Protein AF-A0A935K170-F1 (afdb_monomer)

Structure (mmCIF, N/CA/C/O backbone):
data_AF-A0A935K170-F1
#
_entry.id   AF-A0A935K170-F1
#
loop_
_atom_site.group_PDB
_atom_site.id
_atom_site.type_symbol
_atom_site.label_atom_id
_atom_site.label_alt_id
_atom_site.label_comp_id
_atom_site.label_asym_id
_atom_site.label_entity_id
_atom_site.label_seq_id
_atom_site.pdbx_PDB_ins_code
_atom_site.Cartn_x
_atom_site.Cartn_y
_atom_site.Cartn_z
_atom_site.occupancy
_atom_site.B_iso_or_equiv
_atom_site.auth_seq_id
_atom_site.auth_comp_id
_atom_site.auth_asym_id
_atom_site.auth_atom_id
_atom_site.pdbx_PDB_model_num
ATOM 1 N N . MET A 1 1 ? -4.356 1.872 32.328 1.00 52.09 1 MET A N 1
ATOM 2 C CA . MET A 1 1 ? -5.637 1.768 31.592 1.00 52.09 1 MET A CA 1
ATOM 3 C C . MET A 1 1 ? -6.243 3.161 31.635 1.00 52.09 1 MET A C 1
ATOM 5 O O . MET A 1 1 ? -5.922 3.884 32.562 1.00 52.09 1 MET A O 1
ATOM 9 N N . VAL A 1 2 ? -6.966 3.598 30.609 1.00 55.22 2 VAL A N 1
ATOM 10 C CA . VAL A 1 2 ? -7.476 4.978 30.552 1.00 55.22 2 VAL A CA 1
ATOM 11 C C . VAL A 1 2 ? -8.574 5.132 31.606 1.00 55.22 2 VAL A C 1
ATOM 13 O O . VAL A 1 2 ? -9.707 4.707 31.378 1.00 55.22 2 VAL A O 1
ATOM 16 N N . ASP A 1 3 ? -8.219 5.649 32.781 1.00 63.38 3 ASP A N 1
ATOM 17 C CA . ASP A 1 3 ? -9.093 5.617 33.959 1.00 63.38 3 ASP A CA 1
ATOM 18 C C . ASP A 1 3 ? -10.101 6.777 33.969 1.00 63.38 3 ASP A C 1
ATOM 20 O O . ASP A 1 3 ? -11.156 6.675 34.596 1.00 63.38 3 ASP A O 1
ATOM 24 N N . THR A 1 4 ? -9.860 7.850 33.205 1.00 76.12 4 THR A N 1
ATOM 25 C CA . THR A 1 4 ? -10.767 9.008 33.150 1.00 76.12 4 THR A CA 1
ATOM 26 C C . THR A 1 4 ? -11.682 8.987 31.919 1.00 76.12 4 THR A C 1
ATOM 28 O O . THR A 1 4 ? -11.292 8.595 30.818 1.00 76.12 4 THR A O 1
ATOM 31 N N . ALA A 1 5 ? -12.939 9.411 32.092 1.00 79.50 5 ALA A N 1
ATOM 32 C CA . ALA A 1 5 ? -13.920 9.466 31.001 1.00 79.50 5 ALA A CA 1
ATOM 33 C C . ALA A 1 5 ? -13.511 10.441 29.880 1.00 79.50 5 ALA A C 1
ATOM 35 O O . ALA A 1 5 ? -13.739 10.161 28.701 1.00 79.50 5 ALA A O 1
ATOM 36 N N . GLU A 1 6 ? -12.848 11.543 30.238 1.00 82.75 6 GLU A N 1
ATOM 37 C CA . GLU A 1 6 ? -12.360 12.545 29.285 1.00 82.75 6 GLU A CA 1
ATOM 38 C C . GLU A 1 6 ? -11.271 11.992 28.359 1.00 82.75 6 GLU A C 1
ATOM 40 O O . GLU A 1 6 ? -11.327 12.190 27.144 1.00 82.75 6 GLU A O 1
ATOM 45 N N . GLU A 1 7 ? -10.318 11.222 28.888 1.00 81.94 7 GLU A N 1
ATOM 46 C CA . GLU A 1 7 ? -9.294 10.582 28.058 1.00 81.94 7 GLU A CA 1
ATOM 47 C C . GLU A 1 7 ? -9.901 9.544 27.100 1.00 81.94 7 GLU A C 1
ATOM 49 O O . GLU A 1 7 ? -9.496 9.478 25.937 1.00 81.94 7 GLU A O 1
ATOM 54 N N . ARG A 1 8 ? -10.917 8.775 27.528 1.00 80.06 8 ARG A N 1
ATOM 55 C CA . ARG A 1 8 ? -11.622 7.830 26.635 1.00 80.06 8 ARG A CA 1
ATOM 56 C C . ARG A 1 8 ? -12.309 8.553 25.481 1.00 80.06 8 ARG A C 1
ATOM 58 O O . ARG A 1 8 ? -12.214 8.113 24.335 1.00 80.06 8 ARG A O 1
ATOM 65 N N . LYS A 1 9 ? -12.961 9.683 25.766 1.00 85.94 9 LYS A N 1
ATOM 66 C CA . LYS A 1 9 ? -13.608 10.526 24.753 1.00 85.94 9 LYS A CA 1
ATOM 67 C C . LYS A 1 9 ? -12.592 11.116 23.774 1.00 85.94 9 LYS A C 1
ATOM 69 O O . LYS A 1 9 ? -12.833 11.102 22.566 1.00 85.94 9 LYS A O 1
ATOM 74 N N . LYS A 1 10 ? -11.440 11.576 24.273 1.00 87.00 10 LYS A N 1
ATOM 75 C CA . LYS A 1 10 ? -10.334 12.064 23.438 1.00 87.00 10 LYS A CA 1
ATOM 76 C C . LYS A 1 10 ? -9.822 10.972 22.496 1.00 87.00 10 LYS A C 1
ATOM 78 O O . LYS A 1 10 ? -9.761 11.196 21.291 1.00 87.00 10 LYS A O 1
ATOM 83 N N . ILE A 1 11 ? -9.543 9.778 23.019 1.00 85.25 11 ILE A N 1
ATOM 84 C CA . ILE A 1 11 ? -9.064 8.640 22.219 1.00 85.25 11 ILE A CA 1
ATOM 85 C C . ILE A 1 11 ? -10.095 8.236 21.164 1.00 85.25 11 ILE A C 1
ATOM 87 O O . ILE A 1 11 ? -9.732 8.002 20.014 1.00 85.25 11 ILE A O 1
ATOM 91 N N . LYS A 1 12 ? -11.385 8.191 21.516 1.00 86.25 12 LYS A N 1
ATOM 92 C CA . LYS A 1 12 ? -12.466 7.901 20.562 1.00 86.25 12 LYS A CA 1
ATOM 93 C C . LYS A 1 12 ? -12.453 8.888 19.389 1.00 86.25 12 LYS A C 1
ATOM 95 O O . LYS A 1 12 ? -12.481 8.458 18.238 1.00 86.25 12 LYS A O 1
ATOM 100 N N . SER A 1 13 ? -12.320 10.184 19.677 1.00 88.12 13 SER A N 1
ATOM 101 C CA . SER A 1 13 ? -12.213 11.239 18.660 1.00 88.12 13 SER A CA 1
ATOM 102 C C . SER A 1 13 ? -10.966 11.089 17.774 1.00 88.12 13 SER A C 1
ATOM 104 O O . SER A 1 13 ? -11.061 11.148 16.548 1.00 88.12 13 SER A O 1
ATOM 106 N N . GLU A 1 14 ? -9.796 10.821 18.364 1.00 83.19 14 GLU A N 1
ATOM 107 C CA . GLU A 1 14 ? -8.555 10.586 17.608 1.00 83.19 14 GLU A CA 1
ATOM 108 C C . GLU A 1 14 ? -8.683 9.369 16.677 1.00 83.19 14 GLU A C 1
ATOM 110 O O . GLU A 1 14 ? -8.345 9.436 15.493 1.00 83.19 14 GLU A O 1
ATOM 115 N N . VAL A 1 15 ? -9.250 8.272 17.184 1.00 84.50 15 VAL A N 1
ATOM 116 C CA . VAL A 1 15 ? -9.518 7.052 16.413 1.00 84.50 15 VAL A CA 1
ATOM 117 C C . VAL A 1 15 ? -10.476 7.322 15.253 1.00 84.50 15 VAL A C 1
ATOM 119 O O . VAL A 1 15 ? -10.257 6.830 14.146 1.00 84.50 15 VAL A O 1
ATOM 122 N N . GLU A 1 16 ? -11.527 8.114 15.462 1.00 86.56 16 GLU A N 1
ATOM 123 C CA . GLU A 1 16 ? -12.423 8.544 14.385 1.00 86.56 16 GLU A CA 1
ATOM 124 C C . GLU A 1 16 ? -11.694 9.378 13.324 1.00 86.56 16 GLU A C 1
ATOM 126 O O . GLU A 1 16 ? -11.917 9.170 12.127 1.00 86.56 16 GLU A O 1
ATOM 131 N N . GLY A 1 17 ? -10.782 10.261 13.738 1.00 81.38 17 GLY A N 1
ATOM 132 C CA . GLY A 1 17 ? -9.913 11.022 12.840 1.00 81.38 17 GLY A CA 1
ATOM 133 C C . GLY A 1 17 ? -9.056 10.119 11.950 1.00 81.38 17 GLY A C 1
ATOM 134 O O . GLY A 1 17 ? -9.097 10.235 10.721 1.00 81.38 17 GLY A O 1
ATOM 135 N N . TYR A 1 18 ? -8.352 9.149 12.540 1.00 80.75 18 TYR A N 1
ATOM 136 C CA . TYR A 1 18 ? -7.556 8.178 11.778 1.00 80.75 18 TYR A CA 1
ATOM 137 C C . TYR A 1 18 ? -8.409 7.345 10.824 1.00 80.75 18 TYR A C 1
ATOM 139 O O . TYR A 1 18 ? -8.017 7.085 9.685 1.00 80.75 18 TYR A O 1
ATOM 147 N N . ARG A 1 19 ? -9.614 6.953 11.250 1.00 82.88 19 ARG A N 1
ATOM 148 C CA . ARG A 1 19 ? -10.543 6.204 10.399 1.00 82.88 19 ARG A CA 1
ATOM 149 C C . ARG A 1 19 ? -10.981 7.015 9.184 1.00 82.88 19 ARG A C 1
ATOM 151 O O . ARG A 1 19 ? -11.052 6.439 8.103 1.00 82.88 19 ARG A O 1
ATOM 158 N N . LYS A 1 20 ? -11.240 8.317 9.327 1.00 85.06 20 LYS A N 1
ATOM 159 C CA . LYS A 1 20 ? -11.565 9.192 8.188 1.00 85.06 20 LYS A CA 1
ATOM 160 C C . LYS A 1 20 ? -10.393 9.292 7.212 1.00 85.06 20 LYS A C 1
ATOM 162 O O . LYS A 1 20 ? -10.575 8.981 6.039 1.00 85.06 20 LYS A O 1
ATOM 167 N N . SER A 1 21 ? -9.191 9.578 7.716 1.00 78.88 21 SER A N 1
ATOM 168 C CA . SER A 1 21 ? -7.968 9.650 6.899 1.00 78.88 21 SER A CA 1
ATOM 169 C C . SER A 1 21 ? -7.714 8.354 6.115 1.00 78.88 21 SER A C 1
ATOM 171 O O . SER A 1 21 ? -7.516 8.376 4.901 1.00 78.88 21 SER A O 1
ATOM 173 N N . ASN A 1 22 ? -7.854 7.196 6.766 1.00 78.50 22 ASN A N 1
ATOM 174 C CA . ASN A 1 22 ? -7.727 5.899 6.098 1.00 78.50 22 ASN A CA 1
ATOM 175 C C . ASN A 1 22 ? -8.756 5.700 4.971 1.00 78.50 22 ASN A C 1
ATOM 177 O O . ASN A 1 22 ? -8.467 5.003 4.002 1.00 78.50 22 ASN A O 1
ATOM 181 N N . THR A 1 23 ? -9.958 6.277 5.081 1.00 84.25 23 THR A N 1
ATOM 182 C CA . THR A 1 23 ? -10.953 6.212 3.998 1.00 84.25 23 THR A CA 1
ATOM 183 C C . THR A 1 23 ? -10.493 7.031 2.814 1.00 84.25 23 THR A C 1
ATOM 185 O O . THR A 1 23 ? -10.491 6.522 1.701 1.00 84.25 23 THR A O 1
ATOM 188 N N . GLU A 1 24 ? -10.052 8.260 3.057 1.00 83.25 24 GLU A N 1
ATOM 189 C CA . GLU A 1 24 ? -9.573 9.149 2.001 1.00 83.25 24 GLU A CA 1
ATOM 190 C C . GLU A 1 24 ? -8.384 8.545 1.247 1.00 83.25 24 GLU A C 1
ATOM 192 O O . GLU A 1 24 ? -8.347 8.593 0.017 1.00 83.25 24 GLU A O 1
ATOM 197 N N . VAL A 1 25 ? -7.434 7.932 1.963 1.00 79.19 25 VAL A N 1
ATOM 198 C CA . VAL A 1 25 ? -6.282 7.257 1.347 1.00 79.19 25 VAL A CA 1
ATOM 199 C C . VAL A 1 25 ? -6.728 6.081 0.479 1.00 79.19 25 VAL A C 1
ATOM 201 O O . VAL A 1 25 ? -6.274 5.964 -0.656 1.00 79.19 25 VAL A O 1
ATOM 204 N N . LEU A 1 26 ? -7.645 5.239 0.962 1.00 79.56 26 LEU A N 1
ATOM 205 C CA . LEU A 1 26 ? -8.125 4.096 0.181 1.00 79.56 26 LEU A CA 1
ATOM 206 C C . LEU A 1 26 ? -8.921 4.520 -1.056 1.00 79.56 26 LEU A C 1
ATOM 208 O O . LEU A 1 26 ? -8.744 3.923 -2.113 1.00 79.56 26 LEU A O 1
ATOM 212 N N . THR A 1 27 ? -9.727 5.580 -0.964 1.00 84.50 27 THR A N 1
ATOM 213 C CA . THR A 1 27 ? -10.425 6.149 -2.126 1.00 84.50 27 THR A CA 1
ATOM 214 C C . THR A 1 27 ? -9.443 6.697 -3.162 1.00 84.50 27 THR A C 1
ATOM 216 O O . THR A 1 27 ? -9.637 6.501 -4.358 1.00 84.50 27 THR A O 1
ATOM 219 N N . LYS A 1 28 ? -8.352 7.344 -2.731 1.00 79.62 28 LYS A N 1
ATOM 220 C CA . LYS A 1 28 ? -7.286 7.775 -3.651 1.00 79.62 28 LYS A CA 1
ATOM 221 C C . LYS A 1 28 ? -6.596 6.582 -4.313 1.00 79.62 28 LYS A C 1
ATOM 223 O O . LYS A 1 28 ? -6.391 6.604 -5.522 1.00 79.62 28 LYS A O 1
ATOM 228 N N . MET A 1 29 ? -6.294 5.525 -3.555 1.00 74.75 29 MET A N 1
ATOM 229 C CA . MET A 1 29 ? -5.715 4.297 -4.115 1.00 74.75 29 MET A CA 1
ATOM 230 C C . MET A 1 29 ? -6.640 3.653 -5.155 1.00 74.75 29 MET A C 1
ATOM 232 O O . MET A 1 29 ? -6.162 3.208 -6.194 1.00 74.75 29 MET A O 1
ATOM 236 N N . GLU A 1 30 ? -7.954 3.649 -4.928 1.00 82.19 30 GLU A N 1
ATOM 237 C CA . GLU A 1 30 ? -8.942 3.136 -5.888 1.00 82.19 30 GLU A CA 1
ATOM 238 C C . GLU A 1 30 ? -8.875 3.848 -7.245 1.00 82.19 30 GLU A C 1
ATOM 240 O O . GLU A 1 30 ? -8.964 3.204 -8.287 1.00 82.19 30 GLU A O 1
ATOM 245 N N . GLN A 1 31 ? -8.634 5.162 -7.246 1.00 83.81 31 GLN A N 1
ATOM 246 C CA . GLN A 1 31 ? -8.506 5.961 -8.470 1.00 83.81 31 GLN A CA 1
ATOM 247 C C . GLN A 1 31 ? -7.209 5.682 -9.247 1.00 83.81 31 GLN A C 1
ATOM 249 O O . GLN A 1 31 ? -7.149 5.938 -10.449 1.00 83.81 31 GLN A O 1
ATOM 254 N N . GLN A 1 32 ? -6.172 5.180 -8.572 1.00 79.62 32 GLN A N 1
ATOM 255 C CA . GLN A 1 32 ? -4.833 4.970 -9.136 1.00 79.62 32 GLN A CA 1
ATOM 256 C C . GLN A 1 32 ? -4.570 3.514 -9.550 1.00 79.62 32 GLN A C 1
ATOM 258 O O . GLN A 1 32 ? -3.610 3.228 -10.266 1.00 79.62 32 GLN A O 1
ATOM 263 N N . ILE A 1 33 ? -5.396 2.572 -9.090 1.00 83.81 33 ILE A N 1
ATOM 264 C CA . ILE A 1 33 ? -5.220 1.148 -9.368 1.00 83.81 33 ILE A CA 1
ATOM 265 C C . ILE A 1 33 ? -5.934 0.777 -10.670 1.00 83.81 33 ILE A C 1
ATOM 267 O O . ILE A 1 33 ? -7.159 0.754 -10.763 1.00 83.81 33 ILE A O 1
ATOM 271 N N . HIS A 1 34 ? -5.144 0.409 -11.676 1.00 84.94 34 HIS A N 1
ATOM 272 C CA . HIS A 1 34 ? -5.659 0.012 -12.990 1.00 84.94 34 HIS A CA 1
ATOM 273 C C . HIS A 1 34 ? -5.555 -1.494 -13.265 1.00 84.94 34 HIS A C 1
ATOM 275 O O . HIS A 1 34 ? -6.279 -2.005 -14.116 1.00 84.94 34 HIS A O 1
ATOM 281 N N . SER A 1 35 ? -4.695 -2.222 -12.544 1.00 88.56 35 SER A N 1
ATOM 282 C CA . SER A 1 35 ? -4.512 -3.664 -12.736 1.00 88.56 35 SER A CA 1
ATOM 283 C C . SER A 1 35 ? -5.636 -4.478 -12.089 1.00 88.56 35 SER A C 1
ATOM 285 O O . SER A 1 35 ? -6.088 -4.168 -10.988 1.00 88.56 35 SER A O 1
ATOM 287 N N . GLU A 1 36 ? -6.054 -5.566 -12.742 1.00 90.38 36 GLU A N 1
ATOM 288 C CA . GLU A 1 36 ? -7.089 -6.466 -12.208 1.00 90.38 36 GLU A CA 1
ATOM 289 C C . GLU A 1 36 ? -6.679 -7.096 -10.869 1.00 90.38 36 GLU A C 1
A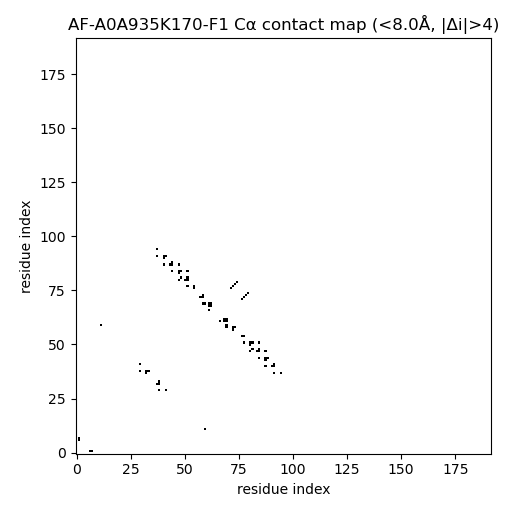TOM 291 O O . GLU A 1 36 ? -7.475 -7.171 -9.932 1.00 90.38 36 GLU A O 1
ATOM 296 N N . GLU A 1 37 ? -5.407 -7.476 -10.729 1.00 87.19 37 GLU A N 1
ATOM 297 C CA . GLU A 1 37 ? -4.890 -7.997 -9.463 1.00 87.19 37 GLU A CA 1
ATOM 298 C C . GLU A 1 37 ? -4.869 -6.933 -8.357 1.00 87.19 37 GLU A C 1
ATOM 300 O O . GLU A 1 37 ? -5.283 -7.216 -7.231 1.00 87.19 37 GLU A O 1
ATOM 305 N N . GLY A 1 38 ? -4.484 -5.694 -8.681 1.00 85.88 38 GLY A N 1
ATOM 306 C CA . GLY A 1 38 ? -4.550 -4.578 -7.742 1.00 85.88 38 GLY A CA 1
ATOM 307 C C . GLY A 1 38 ? -5.984 -4.311 -7.280 1.00 85.88 38 GLY A C 1
ATOM 308 O O . GLY A 1 38 ? -6.222 -4.158 -6.083 1.00 85.88 38 GLY A O 1
ATOM 309 N N . LYS A 1 39 ? -6.968 -4.332 -8.190 1.00 92.75 39 LYS A N 1
ATOM 310 C CA . LYS A 1 39 ? -8.391 -4.176 -7.836 1.00 92.75 39 LYS A CA 1
ATOM 311 C C . LYS A 1 39 ? -8.864 -5.290 -6.902 1.00 92.75 39 LYS A C 1
ATOM 313 O O . LYS A 1 39 ? -9.540 -5.015 -5.913 1.00 92.75 39 LYS A O 1
ATOM 318 N N . ARG A 1 40 ? -8.471 -6.542 -7.165 1.00 94.50 40 ARG A N 1
ATOM 319 C CA . ARG A 1 40 ? -8.798 -7.693 -6.303 1.00 94.50 40 ARG A CA 1
ATOM 320 C C . ARG A 1 40 ? -8.218 -7.540 -4.893 1.00 94.50 40 ARG A C 1
ATOM 322 O O . ARG A 1 40 ? -8.907 -7.800 -3.903 1.00 94.50 40 ARG A O 1
ATOM 329 N N . LEU A 1 41 ? -6.958 -7.116 -4.791 1.00 89.94 41 LEU A N 1
ATOM 330 C CA . LEU A 1 41 ? -6.299 -6.868 -3.506 1.00 89.94 41 LEU A CA 1
ATOM 331 C C . LEU A 1 41 ? -6.966 -5.707 -2.758 1.00 89.94 41 LEU A C 1
ATOM 333 O O . LEU A 1 41 ? -7.258 -5.837 -1.570 1.00 89.94 41 LEU A O 1
ATOM 337 N N . LEU A 1 42 ? -7.299 -4.617 -3.455 1.00 90.44 42 LEU A N 1
ATOM 338 C CA . LEU A 1 42 ? -8.015 -3.483 -2.870 1.00 90.44 42 LEU A CA 1
ATOM 339 C C . LEU A 1 42 ? -9.410 -3.881 -2.366 1.00 90.44 42 LEU A C 1
ATOM 341 O O . LEU A 1 42 ? -9.781 -3.509 -1.257 1.00 90.44 42 LEU A O 1
ATOM 345 N N . ALA A 1 43 ? -10.160 -4.688 -3.119 1.00 93.88 43 ALA A N 1
ATOM 346 C CA . ALA A 1 43 ? -11.458 -5.199 -2.678 1.00 93.88 43 ALA A CA 1
ATOM 347 C C . ALA A 1 43 ? -11.337 -6.015 -1.379 1.00 93.88 43 ALA A C 1
ATOM 349 O O . ALA A 1 43 ? -12.143 -5.856 -0.459 1.00 93.88 43 ALA A O 1
ATOM 350 N N . THR A 1 44 ? -10.282 -6.829 -1.267 1.00 92.56 44 THR A N 1
ATOM 351 C CA . THR A 1 44 ? -9.977 -7.586 -0.044 1.00 92.56 44 THR A CA 1
ATOM 352 C C . THR A 1 44 ? -9.676 -6.647 1.126 1.00 92.56 44 THR A C 1
ATOM 354 O O . THR A 1 44 ? -10.236 -6.822 2.209 1.00 92.56 44 THR A O 1
ATOM 357 N N . ILE A 1 45 ? -8.848 -5.619 0.914 1.00 90.31 45 ILE A N 1
ATOM 358 C CA . ILE A 1 45 ? -8.538 -4.589 1.920 1.00 90.31 45 ILE A CA 1
ATOM 359 C C . ILE A 1 45 ? -9.822 -3.904 2.400 1.00 90.31 45 ILE A C 1
ATOM 361 O O . ILE A 1 45 ? -10.059 -3.808 3.605 1.00 90.31 45 ILE A O 1
ATOM 365 N N . THR A 1 46 ? -10.684 -3.479 1.475 1.00 91.00 46 THR A N 1
ATOM 366 C CA . THR A 1 46 ? -11.959 -2.821 1.785 1.00 91.00 46 THR A CA 1
ATOM 367 C C . THR A 1 46 ? -12.891 -3.735 2.577 1.00 91.00 46 THR A C 1
ATOM 369 O O . THR A 1 46 ? -13.473 -3.297 3.571 1.00 91.00 46 THR A O 1
ATOM 372 N N . GLN A 1 47 ? -12.985 -5.017 2.217 1.00 94.56 47 GLN A N 1
ATOM 373 C CA . GLN A 1 47 ? -13.782 -5.998 2.955 1.00 94.56 47 GLN A CA 1
ATOM 374 C C . GLN A 1 47 ? -13.275 -6.181 4.394 1.00 94.56 47 GLN A C 1
ATOM 376 O O . GLN A 1 47 ? -14.061 -6.127 5.343 1.00 94.56 47 GLN A O 1
ATOM 381 N N . ARG A 1 48 ? -11.961 -6.374 4.581 1.00 92.75 48 ARG A N 1
ATOM 382 C CA . ARG A 1 48 ? -11.356 -6.542 5.916 1.00 92.75 48 ARG A CA 1
ATOM 383 C C . ARG A 1 48 ? -11.510 -5.285 6.762 1.00 92.75 48 ARG A C 1
ATOM 385 O O . ARG A 1 48 ? -11.831 -5.371 7.946 1.00 92.75 48 ARG A O 1
ATOM 392 N N . ARG A 1 49 ? -11.375 -4.117 6.137 1.00 88.81 49 ARG A N 1
ATOM 393 C CA . ARG A 1 49 ? -11.615 -2.832 6.784 1.00 88.81 49 ARG A CA 1
ATOM 394 C C . ARG A 1 49 ? -13.062 -2.672 7.228 1.00 88.81 49 ARG A C 1
ATOM 396 O O . ARG A 1 49 ? -13.286 -2.226 8.344 1.00 88.81 49 ARG A O 1
ATOM 403 N N . ALA A 1 50 ? -14.035 -3.031 6.393 1.00 91.50 50 ALA A N 1
ATOM 404 C CA . ALA A 1 50 ? -15.450 -2.962 6.750 1.00 91.50 50 ALA A CA 1
ATOM 405 C C . ALA A 1 50 ? -15.774 -3.860 7.955 1.00 91.50 50 ALA A C 1
ATOM 407 O O . ALA A 1 50 ? -16.457 -3.419 8.879 1.00 91.50 50 ALA A O 1
ATOM 408 N N . ALA A 1 51 ? -15.211 -5.074 7.990 1.00 91.75 51 ALA A N 1
ATOM 409 C CA . ALA A 1 51 ? -15.339 -5.973 9.135 1.00 91.75 51 ALA A CA 1
ATOM 410 C C . ALA A 1 51 ? -14.773 -5.346 10.423 1.00 91.75 51 ALA A C 1
ATOM 412 O O . ALA A 1 51 ? -15.459 -5.321 11.441 1.00 91.75 51 ALA A O 1
ATOM 413 N N . LEU A 1 52 ? -13.570 -4.760 10.364 1.00 91.25 52 LEU A N 1
ATOM 414 C CA . LEU A 1 52 ? -12.972 -4.053 11.501 1.00 91.25 52 LEU A CA 1
ATOM 415 C C . LEU A 1 52 ? -13.789 -2.815 11.916 1.00 91.25 52 LEU A C 1
ATOM 417 O O . LEU A 1 52 ? -14.002 -2.575 13.103 1.00 91.25 52 LEU A O 1
ATOM 421 N N . LEU A 1 53 ? -14.295 -2.039 10.949 1.00 90.69 53 LEU A N 1
ATOM 422 C CA . LEU A 1 53 ? -15.130 -0.858 11.198 1.00 90.69 53 LEU A CA 1
ATOM 423 C C . LEU A 1 53 ? -16.409 -1.205 11.968 1.00 90.69 53 LEU A C 1
ATOM 425 O O . LEU A 1 53 ? -16.829 -0.412 12.811 1.00 90.69 53 LEU A O 1
ATOM 429 N N . GLY A 1 54 ? -16.983 -2.383 11.713 1.00 90.88 54 GLY A N 1
ATOM 430 C CA . GLY A 1 54 ? -18.157 -2.893 12.419 1.00 90.88 54 GLY A CA 1
ATOM 431 C C . GLY A 1 54 ? -17.920 -3.222 13.897 1.00 90.88 54 GLY A C 1
ATOM 432 O O . GLY A 1 54 ? -18.877 -3.239 14.668 1.00 90.88 54 GLY A O 1
ATOM 433 N N . LEU A 1 55 ? -16.667 -3.431 14.322 1.00 92.38 55 LEU A N 1
ATOM 434 C CA . LEU A 1 55 ? -16.330 -3.754 15.714 1.00 92.38 55 LEU A CA 1
ATOM 435 C C . LEU A 1 55 ? -16.189 -2.513 16.605 1.00 92.38 55 LEU A C 1
ATOM 437 O O . LEU A 1 55 ? -16.414 -2.602 17.811 1.00 92.38 55 LEU A O 1
ATOM 441 N N . TYR A 1 56 ? -15.851 -1.349 16.037 1.00 89.88 56 TYR A N 1
ATOM 442 C CA . TYR A 1 56 ? -15.635 -0.122 16.817 1.00 89.88 56 TYR A CA 1
ATOM 443 C C . TYR A 1 56 ? -16.848 0.320 17.648 1.00 89.88 56 TYR A C 1
ATOM 445 O O . TYR A 1 56 ? -16.631 0.655 18.811 1.00 89.88 56 TYR A O 1
ATOM 453 N N . PRO A 1 57 ? -18.095 0.344 17.124 1.00 91.75 57 PRO A N 1
ATOM 454 C CA . PRO A 1 57 ? -19.253 0.737 17.925 1.00 91.75 57 PRO A CA 1
ATOM 455 C C . PRO A 1 57 ? -19.416 -0.146 19.164 1.00 91.75 57 PRO A C 1
ATOM 457 O O . PRO A 1 57 ? -19.478 0.378 20.269 1.00 91.75 57 PRO A O 1
ATOM 460 N N . ARG A 1 58 ? -19.354 -1.475 18.987 1.00 91.62 58 ARG A N 1
ATOM 461 C CA . ARG A 1 58 ? -19.459 -2.449 20.086 1.00 91.62 58 ARG A CA 1
ATOM 462 C C . ARG A 1 58 ? -18.326 -2.312 21.096 1.00 91.62 58 ARG A C 1
ATOM 464 O O . ARG A 1 58 ? -18.561 -2.370 22.296 1.00 91.62 58 ARG A O 1
ATOM 471 N N . PHE A 1 59 ? -17.096 -2.131 20.618 1.00 90.44 59 PHE A N 1
ATOM 472 C CA . PHE A 1 59 ? -15.941 -1.958 21.494 1.00 90.44 59 PHE A CA 1
ATOM 473 C C . PHE A 1 59 ? -16.048 -0.678 22.331 1.00 90.44 59 PHE A C 1
ATOM 475 O O . PHE A 1 59 ? -15.811 -0.724 23.535 1.00 90.44 59 PHE A O 1
ATOM 482 N N . PHE A 1 60 ? -16.410 0.455 21.718 1.00 88.69 60 PHE A N 1
ATOM 483 C CA . PHE A 1 60 ? -16.527 1.721 22.441 1.00 88.69 60 PHE A CA 1
ATOM 484 C C . PHE A 1 60 ? -17.722 1.748 23.392 1.00 88.69 60 PHE A C 1
ATOM 486 O O . PHE A 1 60 ? -17.575 2.267 24.490 1.00 88.69 60 PHE A O 1
ATOM 493 N N . GLU A 1 61 ? -18.855 1.155 23.014 1.00 90.69 61 GLU A N 1
ATOM 494 C CA . GLU A 1 61 ? -20.005 0.976 23.905 1.00 90.69 61 GLU A CA 1
ATOM 495 C C . GLU A 1 61 ? -19.613 0.144 25.136 1.00 90.69 61 GLU A C 1
ATOM 497 O O . GLU A 1 61 ? -19.746 0.604 26.268 1.00 90.69 61 GLU A O 1
ATOM 502 N N . ALA A 1 62 ? -18.990 -1.023 24.939 1.00 89.44 62 ALA A N 1
ATOM 503 C CA . ALA A 1 62 ? -18.505 -1.847 26.047 1.00 89.44 62 ALA A CA 1
ATOM 504 C C . ALA A 1 62 ? -17.457 -1.121 26.913 1.00 89.44 62 ALA A C 1
ATOM 506 O O . ALA A 1 62 ? -17.456 -1.255 28.135 1.00 89.44 62 ALA A O 1
ATOM 507 N N . ALA A 1 63 ? -16.577 -0.321 26.301 1.00 87.12 63 ALA A N 1
ATOM 508 C CA . ALA A 1 63 ? -15.560 0.457 27.011 1.00 87.12 63 ALA A CA 1
ATOM 509 C C . ALA A 1 63 ? -16.133 1.651 27.797 1.00 87.12 63 ALA A C 1
ATOM 511 O O . ALA A 1 63 ? -15.466 2.151 28.706 1.00 87.12 63 ALA A O 1
ATOM 512 N N . GLU A 1 64 ? -17.337 2.119 27.459 1.00 86.62 64 GLU A N 1
ATOM 513 C CA . GLU A 1 64 ? -18.072 3.122 28.234 1.00 86.62 64 GLU A CA 1
ATOM 514 C C . GLU A 1 64 ? -18.686 2.507 29.504 1.00 86.62 64 GLU A C 1
ATOM 516 O O . GLU A 1 64 ? -18.684 3.171 30.542 1.00 86.62 64 GLU A O 1
ATOM 521 N N . HIS A 1 65 ? -19.114 1.238 29.452 1.00 85.81 65 HIS A N 1
ATOM 522 C CA . HIS A 1 65 ? -19.667 0.496 30.593 1.00 85.81 65 HIS A CA 1
ATOM 523 C C . HIS A 1 65 ? -18.597 -0.054 31.545 1.00 85.81 65 HIS A C 1
ATOM 525 O O . HIS A 1 65 ? -18.565 0.308 32.722 1.00 85.81 65 HIS A O 1
ATOM 531 N N . SER A 1 66 ? -17.719 -0.943 31.066 1.00 85.88 66 SER A N 1
ATOM 532 C CA . SER A 1 66 ? -16.673 -1.544 31.895 1.00 85.88 66 SER A CA 1
ATOM 533 C C . SER A 1 66 ? -15.507 -2.089 31.067 1.00 85.88 66 SER A C 1
ATOM 535 O O . SER A 1 66 ? -15.664 -2.684 30.000 1.00 85.88 66 SER A O 1
ATOM 537 N N . VAL A 1 67 ? -14.282 -1.969 31.589 1.00 83.19 67 VAL A N 1
ATOM 538 C CA . VAL A 1 67 ? -13.104 -2.530 30.899 1.00 83.19 67 VAL A CA 1
ATOM 539 C C . VAL A 1 67 ? -13.162 -4.063 30.828 1.00 83.19 67 VAL A C 1
ATOM 541 O O . VAL A 1 67 ? -12.618 -4.661 29.898 1.00 83.19 67 VAL A O 1
ATOM 544 N N . SER A 1 68 ? -13.833 -4.715 31.780 1.00 87.19 68 SER A N 1
ATOM 545 C CA . SER A 1 68 ? -14.073 -6.162 31.760 1.00 87.19 68 SER A CA 1
ATOM 546 C C . SER A 1 68 ? -14.897 -6.615 30.557 1.00 87.19 68 SER A C 1
ATOM 548 O O . SER A 1 68 ? -14.604 -7.678 30.016 1.00 87.19 68 SER A O 1
ATOM 550 N N . GLU A 1 69 ? -15.871 -5.818 30.114 1.00 86.81 69 GLU A N 1
ATOM 551 C CA . GLU A 1 69 ? -16.703 -6.119 28.941 1.00 86.81 69 GLU A CA 1
ATOM 552 C C . GLU A 1 69 ? -15.992 -5.791 27.624 1.00 86.81 69 GLU A C 1
ATOM 554 O O . GLU A 1 69 ? -16.124 -6.525 26.646 1.00 86.81 69 GLU A O 1
ATOM 559 N N . ALA A 1 70 ? -15.164 -4.743 27.599 1.00 88.25 70 ALA A N 1
ATOM 560 C CA . ALA A 1 70 ? -14.415 -4.361 26.401 1.00 88.25 70 ALA A CA 1
ATOM 561 C C . ALA A 1 70 ? -13.235 -5.301 26.088 1.00 88.25 70 ALA A C 1
ATOM 563 O O . ALA A 1 70 ? -12.915 -5.543 24.922 1.00 88.25 70 ALA A O 1
ATOM 564 N N . LYS A 1 71 ? -12.576 -5.852 27.118 1.00 89.31 71 LYS A N 1
ATOM 565 C CA . LYS A 1 71 ? -11.429 -6.770 26.976 1.00 89.31 71 LYS A CA 1
ATOM 566 C C . LYS A 1 71 ? -11.691 -7.968 26.052 1.00 89.31 71 LYS A C 1
ATOM 568 O O . LYS A 1 71 ? -10.876 -8.181 25.154 1.00 89.31 71 LYS A O 1
ATOM 573 N N . PRO A 1 72 ? -12.756 -8.774 26.226 1.00 92.56 72 PRO A N 1
ATOM 574 C CA . PRO A 1 72 ? -12.997 -9.916 25.351 1.00 92.56 72 PRO A CA 1
ATOM 575 C C . PRO A 1 72 ? -13.221 -9.492 23.897 1.00 92.56 72 PRO A C 1
ATOM 577 O O . PRO A 1 72 ? -12.680 -10.150 23.015 1.00 92.56 72 PRO A O 1
ATOM 580 N N . ILE A 1 73 ? -13.923 -8.382 23.646 1.00 91.81 73 ILE A N 1
ATOM 581 C CA . ILE A 1 73 ? -14.128 -7.843 22.290 1.00 91.81 73 ILE A CA 1
ATOM 582 C C . ILE A 1 73 ? -12.780 -7.458 21.669 1.00 91.81 73 ILE A C 1
ATOM 584 O O . ILE A 1 73 ? -12.484 -7.829 20.533 1.00 91.81 73 ILE A O 1
ATOM 588 N N . LEU A 1 74 ? -11.924 -6.773 22.435 1.00 89.75 74 LEU A N 1
ATOM 589 C CA . LEU A 1 74 ? -10.593 -6.376 21.981 1.00 89.75 74 LEU A CA 1
ATOM 590 C C . LEU A 1 74 ? -9.743 -7.589 21.580 1.00 89.75 74 LEU A C 1
ATOM 592 O O . LEU A 1 74 ? -9.229 -7.648 20.467 1.00 89.75 74 LEU A O 1
ATOM 596 N N . PHE A 1 75 ? -9.599 -8.566 22.476 1.00 92.38 75 PHE A N 1
ATOM 597 C CA . PHE A 1 75 ? -8.676 -9.681 22.263 1.00 92.38 75 PHE A CA 1
ATOM 598 C C . PHE A 1 75 ? -9.210 -10.759 21.319 1.00 92.38 75 PHE A C 1
ATOM 600 O O . PHE A 1 75 ? -8.421 -11.366 20.600 1.00 92.38 75 PHE A O 1
ATOM 607 N N . LYS A 1 76 ? -10.522 -11.023 21.316 1.00 93.88 76 LYS A N 1
ATOM 608 C CA . LYS A 1 76 ? -11.104 -12.115 20.519 1.00 93.88 76 LYS A CA 1
ATOM 609 C C . LYS A 1 76 ? -11.530 -11.689 19.122 1.00 93.88 76 LYS A C 1
ATOM 611 O O . LYS A 1 76 ? -11.509 -12.518 18.221 1.00 93.88 76 LYS A O 1
ATOM 616 N N . GLU A 1 77 ? -11.935 -10.436 18.944 1.00 92.50 77 GLU A N 1
ATOM 617 C CA . GLU A 1 77 ? -12.511 -9.971 17.678 1.00 92.50 77 GLU A CA 1
ATOM 618 C C . GLU A 1 77 ? -11.658 -8.871 17.056 1.00 92.50 77 GLU A C 1
ATOM 620 O O . GLU A 1 77 ? -11.257 -8.974 15.898 1.00 92.50 77 GLU A O 1
ATOM 625 N N . PHE A 1 78 ? -11.337 -7.837 17.834 1.00 91.38 78 PHE A N 1
ATOM 626 C CA . PHE A 1 78 ? -10.709 -6.631 17.308 1.00 91.38 78 PHE A CA 1
ATOM 627 C C . PHE A 1 78 ? -9.269 -6.868 16.843 1.00 91.38 78 PHE A C 1
ATOM 629 O O . PHE A 1 78 ? -8.935 -6.510 15.716 1.00 91.38 78 PHE A O 1
ATOM 636 N N . ILE A 1 79 ? -8.425 -7.486 17.679 1.00 90.62 79 ILE A N 1
ATOM 637 C CA . ILE A 1 79 ? -7.032 -7.796 17.323 1.00 90.62 79 ILE A CA 1
ATOM 638 C C . ILE A 1 79 ? -6.977 -8.714 16.089 1.00 90.62 79 ILE A C 1
ATOM 640 O O . ILE A 1 79 ? -6.367 -8.304 15.103 1.00 90.62 79 ILE A O 1
ATOM 644 N N . PRO A 1 80 ? -7.680 -9.867 16.041 1.00 95.06 80 PRO A N 1
ATOM 645 C CA . PRO A 1 80 ? -7.666 -10.720 14.851 1.00 95.06 80 PRO A CA 1
ATOM 646 C C . PRO A 1 80 ? -8.190 -10.033 13.582 1.00 95.06 80 PRO A C 1
ATOM 648 O O . PRO A 1 80 ? -7.637 -10.226 12.498 1.00 95.06 80 PRO A O 1
ATOM 651 N N . ALA A 1 81 ? -9.243 -9.214 13.687 1.00 93.56 81 ALA A N 1
ATOM 652 C CA . ALA A 1 81 ? -9.766 -8.466 12.544 1.00 93.56 81 ALA A CA 1
ATOM 653 C C . ALA A 1 81 ? -8.772 -7.405 12.046 1.00 93.56 81 ALA A C 1
ATOM 655 O O . ALA A 1 81 ? -8.626 -7.210 10.836 1.00 93.56 81 ALA A O 1
ATOM 656 N N . ASN A 1 82 ? -8.069 -6.742 12.966 1.00 87.69 82 ASN A N 1
ATOM 657 C CA . ASN A 1 82 ? -7.035 -5.771 12.640 1.00 87.69 82 ASN A CA 1
ATOM 658 C C . ASN A 1 82 ? -5.809 -6.435 12.000 1.00 87.69 82 ASN A C 1
ATOM 660 O O . ASN A 1 82 ? -5.319 -5.945 10.986 1.00 87.69 82 ASN A O 1
ATOM 664 N N . ASP A 1 83 ? -5.370 -7.583 12.514 1.00 90.56 83 ASP A N 1
ATOM 665 C CA . ASP A 1 83 ? -4.272 -8.356 11.928 1.00 90.56 83 ASP A CA 1
ATOM 666 C C . ASP A 1 83 ? -4.616 -8.820 10.509 1.00 90.56 83 ASP A C 1
ATOM 668 O O . ASP A 1 83 ? -3.797 -8.705 9.597 1.00 90.56 83 ASP A O 1
ATOM 672 N N . ALA A 1 84 ? -5.858 -9.261 10.278 1.00 91.50 84 ALA A N 1
ATOM 673 C CA . ALA A 1 84 ? -6.335 -9.616 8.943 1.00 91.50 84 ALA A CA 1
ATOM 674 C C . ALA A 1 84 ? -6.352 -8.410 7.983 1.00 91.50 84 ALA A C 1
ATOM 676 O O . ALA A 1 84 ? -6.040 -8.552 6.797 1.00 91.50 84 ALA A O 1
ATOM 677 N N . PHE A 1 85 ? -6.695 -7.219 8.479 1.00 88.94 85 PHE A N 1
ATOM 678 C CA . PHE A 1 85 ? -6.615 -5.983 7.703 1.00 88.94 85 PHE A CA 1
ATOM 679 C C . PHE A 1 85 ? -5.158 -5.617 7.374 1.00 88.94 85 PHE A C 1
ATOM 681 O O . PHE A 1 85 ? -4.842 -5.396 6.203 1.00 88.94 85 PHE A O 1
ATOM 688 N N . ILE A 1 86 ? -4.247 -5.655 8.349 1.00 85.31 86 ILE A N 1
ATOM 689 C CA . ILE A 1 86 ? -2.810 -5.410 8.138 1.00 85.31 86 ILE A CA 1
ATOM 690 C C . ILE A 1 86 ? -2.219 -6.413 7.140 1.00 85.31 86 ILE A C 1
ATOM 692 O O . ILE A 1 86 ? -1.493 -6.018 6.228 1.00 85.31 86 ILE A O 1
ATOM 696 N N . ALA A 1 87 ? -2.564 -7.696 7.253 1.00 86.56 87 ALA A N 1
ATOM 697 C CA . ALA A 1 87 ? -2.111 -8.725 6.323 1.00 86.56 87 ALA A CA 1
ATOM 698 C C . ALA A 1 87 ? -2.554 -8.431 4.880 1.00 86.56 87 ALA A C 1
ATOM 700 O O . ALA A 1 87 ? -1.764 -8.584 3.949 1.00 86.56 87 ALA A O 1
ATOM 701 N N . SER A 1 88 ? -3.785 -7.941 4.687 1.00 86.81 88 SER A N 1
ATOM 702 C CA . SER A 1 88 ? -4.270 -7.545 3.358 1.00 86.81 88 SER A CA 1
ATOM 703 C C . SER A 1 88 ? -3.525 -6.332 2.783 1.00 86.81 88 SER A C 1
ATOM 705 O O . SER A 1 88 ? -3.224 -6.311 1.591 1.00 86.81 88 SER A O 1
ATOM 707 N N . LEU A 1 89 ? -3.154 -5.360 3.627 1.00 82.56 89 LEU A N 1
ATOM 708 C CA . LEU A 1 89 ? -2.317 -4.227 3.221 1.00 82.56 89 LEU A CA 1
ATOM 709 C C . LEU A 1 89 ? -0.907 -4.688 2.838 1.00 82.56 89 LEU A C 1
ATOM 711 O O . LEU A 1 89 ? -0.381 -4.252 1.819 1.00 82.56 89 LEU A O 1
ATOM 715 N N . LYS A 1 90 ? -0.315 -5.613 3.603 1.00 79.50 90 LYS A N 1
ATOM 716 C CA . LYS A 1 90 ? 1.005 -6.179 3.297 1.00 79.50 90 LYS A CA 1
ATOM 717 C C . LYS A 1 90 ? 1.018 -6.903 1.949 1.00 79.50 90 LYS A C 1
ATOM 719 O O . LYS A 1 90 ? 1.951 -6.709 1.182 1.00 79.50 90 LYS A O 1
ATOM 724 N N . ALA A 1 91 ? -0.028 -7.665 1.632 1.00 80.81 91 ALA A N 1
ATOM 725 C CA . ALA A 1 91 ? -0.151 -8.324 0.330 1.00 80.81 91 ALA A CA 1
ATOM 726 C C . ALA A 1 91 ? -0.193 -7.316 -0.837 1.00 80.81 91 ALA A C 1
ATOM 728 O O . ALA A 1 91 ? 0.389 -7.555 -1.891 1.00 80.81 91 ALA A O 1
ATOM 729 N N . MET A 1 92 ? -0.843 -6.162 -0.647 1.00 83.69 92 MET A N 1
ATOM 730 C CA . MET A 1 92 ? -0.819 -5.070 -1.626 1.00 83.69 92 MET A CA 1
ATOM 731 C C . MET A 1 92 ? 0.567 -4.427 -1.749 1.00 83.69 92 MET A C 1
ATOM 733 O O . MET A 1 92 ? 0.989 -4.118 -2.861 1.00 83.69 92 MET A O 1
ATOM 737 N N . VAL A 1 93 ? 1.275 -4.229 -0.635 1.00 80.75 93 VAL A N 1
ATOM 738 C CA . VAL A 1 93 ? 2.655 -3.717 -0.649 1.00 80.75 93 VAL A CA 1
ATOM 739 C C . VAL A 1 93 ? 3.569 -4.674 -1.412 1.00 80.75 93 VAL A C 1
ATOM 741 O O . VAL A 1 93 ? 4.243 -4.244 -2.337 1.00 80.75 93 VAL A O 1
ATOM 744 N N . GLU A 1 94 ? 3.514 -5.971 -1.115 1.00 80.56 94 GLU A N 1
ATOM 745 C CA . GLU A 1 94 ? 4.303 -6.998 -1.806 1.00 80.56 94 GLU A CA 1
ATOM 746 C C . GLU A 1 94 ? 3.983 -7.059 -3.308 1.00 80.56 94 GLU A C 1
ATOM 748 O O . GLU A 1 94 ? 4.877 -7.187 -4.146 1.00 80.56 94 GLU A O 1
ATOM 753 N N . PHE A 1 95 ? 2.709 -6.906 -3.683 1.00 84.94 95 PHE A N 1
ATOM 754 C CA . PHE A 1 95 ? 2.322 -6.774 -5.087 1.00 84.94 95 PHE A CA 1
ATOM 755 C C . PHE A 1 95 ? 2.969 -5.545 -5.744 1.00 84.94 95 PHE A C 1
ATOM 757 O O . PHE A 1 95 ? 3.530 -5.660 -6.833 1.00 84.94 95 PHE A O 1
ATOM 764 N N . GLN A 1 96 ? 2.928 -4.381 -5.093 1.00 81.19 96 GLN A N 1
ATOM 765 C CA . GLN A 1 96 ? 3.543 -3.160 -5.620 1.00 81.19 96 GLN A CA 1
ATOM 766 C C . GLN A 1 96 ? 5.072 -3.258 -5.701 1.00 81.19 96 GLN A C 1
ATOM 768 O O . GLN A 1 96 ? 5.645 -2.844 -6.707 1.00 81.19 96 GLN A O 1
ATOM 773 N N . GLU A 1 97 ? 5.731 -3.858 -4.709 1.00 76.31 97 GLU A N 1
ATOM 774 C CA . GLU A 1 97 ? 7.174 -4.124 -4.722 1.00 76.31 97 GLU A CA 1
ATOM 775 C C . GLU A 1 97 ? 7.553 -5.046 -5.886 1.00 76.31 97 GLU A C 1
ATOM 777 O O . GLU A 1 97 ? 8.456 -4.735 -6.663 1.00 76.31 97 GLU A O 1
ATOM 782 N N . ASN A 1 98 ? 6.810 -6.135 -6.089 1.00 80.56 98 ASN A N 1
ATOM 783 C CA . ASN A 1 98 ? 7.027 -7.040 -7.216 1.00 80.56 98 ASN A CA 1
ATOM 784 C C . ASN A 1 98 ? 6.825 -6.345 -8.569 1.00 80.56 98 ASN A C 1
ATOM 786 O O . ASN A 1 98 ? 7.589 -6.579 -9.508 1.00 80.56 98 ASN A O 1
ATOM 790 N N . GLN A 1 99 ? 5.819 -5.476 -8.684 1.00 82.25 99 GLN A N 1
ATOM 791 C CA . GLN A 1 99 ? 5.605 -4.677 -9.890 1.00 82.25 99 GLN A CA 1
ATOM 792 C C . GLN A 1 99 ? 6.740 -3.669 -10.113 1.00 82.25 99 GLN A C 1
ATOM 794 O O . GLN A 1 99 ? 7.178 -3.511 -11.250 1.00 82.25 99 GLN A O 1
ATOM 799 N N . MET A 1 100 ? 7.271 -3.054 -9.055 1.00 74.50 100 MET A N 1
ATOM 800 C CA . MET A 1 100 ? 8.443 -2.179 -9.126 1.00 74.50 100 MET A CA 1
ATOM 801 C C . MET A 1 100 ? 9.692 -2.946 -9.581 1.00 74.50 100 MET A C 1
ATOM 803 O O . MET A 1 100 ? 10.395 -2.487 -10.475 1.00 74.50 100 MET A O 1
ATOM 807 N N . HIS A 1 101 ? 9.952 -4.138 -9.037 1.00 75.62 101 HIS A N 1
ATOM 808 C CA . HIS A 1 101 ? 11.073 -4.976 -9.473 1.00 75.62 101 HIS A CA 1
ATOM 809 C C . HIS A 1 101 ? 10.955 -5.384 -10.944 1.00 75.62 101 HIS A C 1
ATOM 811 O O . HIS A 1 101 ? 11.925 -5.277 -11.694 1.00 75.62 101 HIS A O 1
ATOM 817 N N . LYS A 1 102 ? 9.757 -5.792 -11.384 1.00 78.50 102 LYS A N 1
ATOM 818 C CA . LYS A 1 102 ? 9.491 -6.082 -12.800 1.00 78.50 102 LYS A CA 1
ATOM 819 C C . LYS A 1 102 ? 9.679 -4.851 -13.678 1.00 78.50 102 LYS A C 1
ATOM 821 O O . LYS A 1 102 ? 10.222 -4.989 -14.768 1.00 78.50 102 LYS A O 1
ATOM 826 N N . ALA A 1 103 ? 9.258 -3.674 -13.215 1.00 73.94 103 ALA A N 1
ATOM 827 C CA . ALA A 1 103 ? 9.486 -2.422 -13.923 1.00 73.94 103 ALA A CA 1
ATOM 828 C C . ALA A 1 103 ? 10.985 -2.133 -14.056 1.00 73.94 103 ALA A C 1
ATOM 830 O O . ALA A 1 103 ? 11.422 -1.863 -15.159 1.00 73.94 103 ALA A O 1
ATOM 831 N N . VAL A 1 104 ? 11.799 -2.320 -13.010 1.00 70.44 104 VAL A N 1
ATOM 832 C CA . VAL A 1 104 ? 13.264 -2.141 -13.089 1.00 70.44 104 VAL A CA 1
ATOM 833 C C . VAL A 1 104 ? 13.923 -3.123 -14.066 1.00 70.44 104 VAL A C 1
ATOM 835 O O . VAL A 1 104 ? 14.796 -2.731 -14.840 1.00 70.44 104 VAL A O 1
ATOM 838 N N . GLU A 1 105 ? 13.527 -4.397 -14.060 1.00 69.56 105 GLU A N 1
ATOM 839 C CA . GLU A 1 105 ? 14.057 -5.387 -15.011 1.00 69.56 105 GLU A CA 1
ATOM 840 C C . GLU A 1 105 ? 13.616 -5.086 -16.452 1.00 69.56 105 GLU A C 1
ATOM 842 O O . GLU A 1 105 ? 14.423 -5.139 -17.385 1.00 69.56 105 GLU A O 1
ATOM 847 N N . HIS A 1 106 ? 12.354 -4.693 -16.639 1.00 60.50 106 H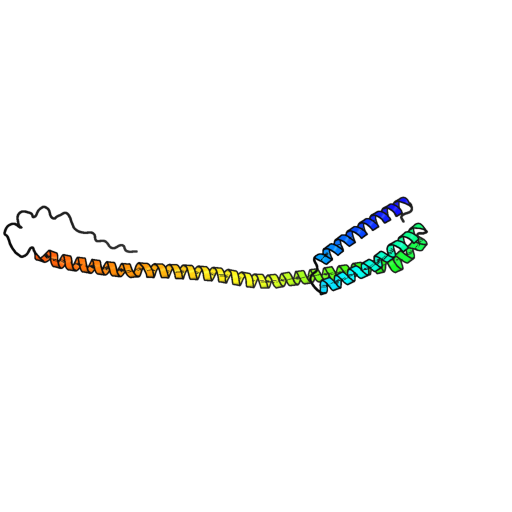IS A N 1
ATOM 848 C CA . HIS A 1 106 ? 11.848 -4.255 -17.934 1.00 60.50 106 HIS A CA 1
ATOM 849 C C . HIS A 1 106 ? 12.509 -2.946 -18.381 1.00 60.50 106 HIS A C 1
ATOM 851 O O . HIS A 1 106 ? 12.796 -2.788 -19.563 1.00 60.50 106 HIS A O 1
ATOM 857 N N . ASP A 1 107 ? 12.820 -2.037 -17.461 1.00 57.38 107 ASP A N 1
ATOM 858 C CA . ASP A 1 107 ? 13.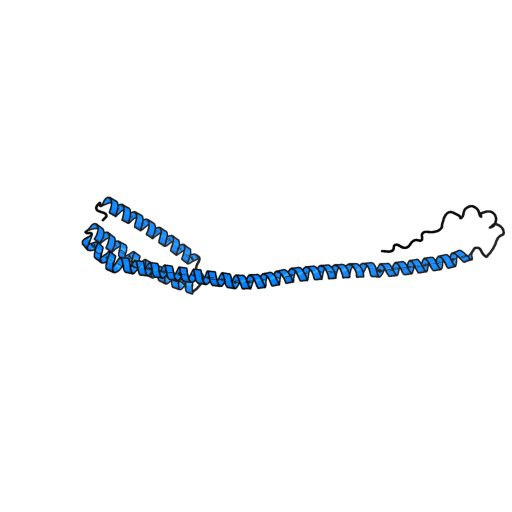529 -0.795 -17.733 1.00 57.38 107 ASP A CA 1
ATOM 859 C C . ASP A 1 107 ? 14.966 -1.084 -18.143 1.00 57.38 107 ASP A C 1
ATOM 861 O O . ASP A 1 107 ? 15.435 -0.479 -19.092 1.00 57.38 107 ASP A O 1
ATOM 865 N N . ARG A 1 108 ? 15.670 -2.056 -17.548 1.00 56.72 108 ARG A N 1
ATOM 866 C CA . ARG A 1 108 ? 16.994 -2.482 -18.051 1.00 56.72 108 ARG A CA 1
ATOM 867 C C . ARG A 1 108 ? 16.926 -2.973 -19.499 1.00 56.72 108 ARG A C 1
ATOM 869 O O . ARG A 1 108 ? 17.780 -2.607 -20.310 1.00 56.72 108 ARG A O 1
ATOM 876 N N . ALA A 1 109 ? 15.900 -3.750 -19.845 1.00 55.16 109 ALA A N 1
ATOM 877 C CA . ALA A 1 109 ? 15.660 -4.179 -21.223 1.00 55.16 109 ALA A CA 1
ATOM 878 C C . ALA A 1 109 ? 15.250 -3.006 -22.139 1.00 55.16 109 ALA A C 1
ATOM 880 O O . ALA A 1 109 ? 15.718 -2.911 -23.276 1.00 55.16 109 ALA A O 1
ATOM 881 N N . ALA A 1 110 ? 14.440 -2.072 -21.636 1.00 57.38 110 ALA A N 1
ATOM 882 C CA . ALA A 1 110 ? 14.010 -0.873 -22.347 1.00 57.38 110 ALA A CA 1
ATOM 883 C C . ALA A 1 110 ? 15.147 0.146 -22.518 1.00 57.38 110 ALA A C 1
ATOM 885 O O . ALA A 1 110 ? 15.222 0.812 -23.540 1.00 57.38 110 ALA A O 1
ATOM 886 N N . TYR A 1 111 ? 16.091 0.233 -21.582 1.00 54.00 111 TYR A N 1
ATOM 887 C CA . TYR A 1 111 ? 17.322 1.008 -21.710 1.00 54.00 111 TYR A CA 1
ATOM 888 C C . TYR A 1 111 ? 18.202 0.422 -22.813 1.00 54.00 111 TYR A C 1
ATOM 890 O O . TYR A 1 111 ? 18.773 1.181 -23.594 1.00 54.00 111 TYR A O 1
ATOM 898 N N . ALA A 1 112 ? 18.295 -0.908 -22.927 1.00 55.56 112 ALA A N 1
ATOM 899 C CA . ALA A 1 112 ? 19.018 -1.548 -24.024 1.00 55.56 112 ALA A CA 1
ATOM 900 C C . ALA A 1 112 ? 18.362 -1.261 -25.388 1.00 55.56 112 ALA A C 1
ATOM 902 O O . ALA A 1 112 ? 19.067 -0.917 -26.339 1.00 55.56 112 ALA A O 1
ATOM 903 N N . SER A 1 113 ? 17.029 -1.318 -25.482 1.00 49.72 113 SER A N 1
ATOM 904 C CA . SER A 1 113 ? 16.304 -1.019 -26.724 1.00 49.72 113 SER A CA 1
ATOM 905 C C . SER A 1 113 ? 16.295 0.478 -27.062 1.00 49.72 113 SER A C 1
ATOM 907 O O . SER A 1 113 ? 16.582 0.842 -28.200 1.00 49.72 113 SER A O 1
ATOM 909 N N . ALA A 1 114 ? 16.083 1.367 -26.090 1.00 55.22 114 ALA A N 1
ATOM 910 C CA . ALA A 1 114 ? 16.162 2.818 -26.260 1.00 55.22 114 ALA A CA 1
ATOM 911 C C . ALA A 1 114 ? 17.579 3.268 -26.637 1.00 55.22 114 ALA A C 1
ATOM 913 O O . ALA A 1 114 ? 17.747 4.139 -27.493 1.00 55.22 114 ALA A O 1
ATOM 914 N N . ARG A 1 115 ? 18.616 2.638 -26.070 1.00 51.47 115 ARG A N 1
ATOM 915 C CA . ARG A 1 115 ? 20.007 2.839 -26.494 1.00 51.47 115 ARG A CA 1
ATOM 916 C C . ARG A 1 115 ? 20.226 2.359 -27.926 1.00 51.47 115 ARG A C 1
ATOM 918 O O . ARG A 1 115 ? 20.883 3.064 -28.684 1.00 51.47 115 ARG A O 1
ATOM 925 N N . MET A 1 116 ? 19.662 1.218 -28.321 1.00 49.44 116 MET A N 1
ATOM 926 C CA . MET A 1 116 ? 19.753 0.716 -29.697 1.00 49.44 116 MET A CA 1
ATOM 927 C C . MET A 1 116 ? 19.058 1.654 -30.695 1.00 49.44 116 MET A C 1
ATOM 929 O O . MET A 1 116 ? 19.630 1.955 -31.738 1.00 49.44 116 MET A O 1
ATOM 933 N N . ILE A 1 117 ? 17.884 2.190 -30.344 1.00 59.75 117 ILE A N 1
ATOM 934 C CA . ILE A 1 117 ? 17.151 3.184 -31.144 1.00 59.75 117 ILE A CA 1
ATOM 935 C C . ILE A 1 117 ? 17.936 4.499 -31.226 1.00 59.75 117 ILE A C 1
ATOM 937 O O . ILE A 1 117 ? 18.072 5.066 -32.307 1.00 59.75 117 ILE A O 1
ATOM 941 N N . SER A 1 118 ? 18.515 4.958 -30.113 1.00 55.28 118 SER A N 1
ATOM 942 C CA . SER A 1 118 ? 19.330 6.181 -30.076 1.00 55.28 118 SER A CA 1
ATOM 943 C C . SER A 1 118 ? 20.601 6.036 -30.917 1.00 55.28 118 SER A C 1
ATOM 945 O O . SER A 1 118 ? 20.947 6.938 -31.674 1.00 55.28 118 SER A O 1
ATOM 947 N N . ILE A 1 119 ? 21.271 4.880 -30.845 1.00 57.88 119 ILE A N 1
ATOM 948 C CA . ILE A 1 119 ? 22.423 4.557 -31.696 1.00 57.88 119 ILE A CA 1
ATOM 949 C C . ILE A 1 119 ? 21.995 4.498 -33.167 1.00 57.88 119 ILE A C 1
ATOM 951 O O . ILE A 1 119 ? 22.673 5.089 -33.997 1.00 57.88 119 ILE A O 1
ATOM 955 N N . ALA A 1 120 ? 20.867 3.858 -33.492 1.00 59.62 120 ALA A N 1
ATOM 956 C CA . ALA A 1 120 ? 20.350 3.772 -34.859 1.00 59.62 120 ALA A CA 1
ATOM 957 C C . ALA A 1 120 ? 19.988 5.147 -35.455 1.00 59.62 120 ALA A C 1
ATOM 959 O O . ALA A 1 120 ? 20.253 5.411 -36.628 1.00 59.62 120 ALA A O 1
ATOM 960 N N . LEU A 1 121 ? 19.418 6.050 -34.654 1.00 73.12 121 LEU A N 1
ATOM 961 C CA . LEU A 1 121 ? 19.132 7.430 -35.059 1.00 73.12 121 LEU A CA 1
ATOM 962 C C . LEU A 1 121 ? 20.420 8.209 -35.347 1.00 73.12 121 LEU A C 1
ATOM 964 O O . LEU A 1 121 ? 20.531 8.847 -36.395 1.00 73.12 121 LEU A O 1
ATOM 968 N N . LEU A 1 122 ? 21.408 8.122 -34.451 1.00 69.56 122 LEU A N 1
ATOM 969 C CA . LEU A 1 122 ? 22.699 8.792 -34.619 1.00 69.56 122 LEU A CA 1
ATOM 970 C C . LEU A 1 122 ? 23.463 8.263 -35.839 1.00 69.56 122 LEU A C 1
ATOM 972 O O . LEU A 1 122 ? 23.995 9.053 -36.618 1.00 69.56 122 LEU A O 1
ATOM 976 N N . THR A 1 123 ? 23.491 6.945 -36.050 1.00 67.38 123 THR A N 1
ATOM 977 C CA . THR A 1 123 ? 24.151 6.354 -37.222 1.00 67.38 123 THR A CA 1
ATOM 978 C C . THR A 1 123 ? 23.460 6.760 -38.520 1.00 67.38 123 THR A C 1
ATOM 980 O O . THR A 1 123 ? 24.139 7.143 -39.471 1.00 67.38 123 THR A O 1
ATOM 983 N N . THR A 1 124 ? 22.125 6.767 -38.560 1.00 71.69 124 THR A N 1
ATOM 984 C CA . THR A 1 124 ? 21.363 7.193 -39.747 1.00 71.69 124 THR A CA 1
ATOM 985 C C . THR A 1 124 ? 21.605 8.668 -40.073 1.00 71.69 124 THR A C 1
ATOM 987 O O . THR A 1 124 ? 21.823 9.014 -41.233 1.00 71.69 124 THR A O 1
ATOM 990 N N . ALA A 1 125 ? 21.647 9.539 -39.061 1.00 75.75 125 ALA A N 1
ATOM 991 C CA . ALA A 1 125 ? 21.945 10.958 -39.246 1.00 75.75 125 ALA A CA 1
ATOM 992 C C . ALA A 1 125 ? 23.343 11.187 -39.854 1.00 75.75 125 ALA A C 1
ATOM 994 O O . ALA A 1 125 ? 23.498 11.997 -40.770 1.00 75.75 125 ALA A O 1
ATOM 995 N N . ILE A 1 126 ? 24.351 10.435 -39.397 1.00 78.06 126 ILE A N 1
ATOM 996 C CA . ILE A 1 126 ? 25.711 10.496 -39.954 1.00 78.06 126 ILE A CA 1
ATOM 997 C C . ILE A 1 126 ? 25.723 10.015 -41.410 1.00 78.06 126 ILE A C 1
ATOM 999 O O . ILE A 1 126 ? 26.317 10.673 -42.262 1.00 78.06 126 ILE A O 1
ATOM 1003 N N . LEU A 1 127 ? 25.044 8.907 -41.720 1.00 81.44 127 LEU A N 1
ATOM 1004 C CA . LEU A 1 127 ? 24.978 8.377 -43.086 1.00 81.44 127 LEU A CA 1
ATOM 1005 C C . LEU A 1 127 ? 24.327 9.362 -44.058 1.00 81.44 127 LEU A C 1
ATOM 1007 O O . LEU A 1 127 ? 24.844 9.562 -45.154 1.00 81.44 127 LEU A O 1
ATOM 1011 N N . ILE A 1 128 ? 23.235 10.011 -43.649 1.00 83.62 128 ILE A N 1
ATOM 1012 C CA . ILE A 1 128 ? 22.570 11.038 -44.459 1.00 83.62 128 ILE A CA 1
ATOM 1013 C C . ILE A 1 128 ? 23.507 12.227 -44.682 1.00 83.62 128 ILE A C 1
ATOM 1015 O O . ILE A 1 128 ? 23.635 12.695 -45.809 1.00 83.62 128 ILE A O 1
ATOM 1019 N N . SER A 1 129 ? 24.210 12.679 -43.641 1.00 79.94 129 SER A N 1
A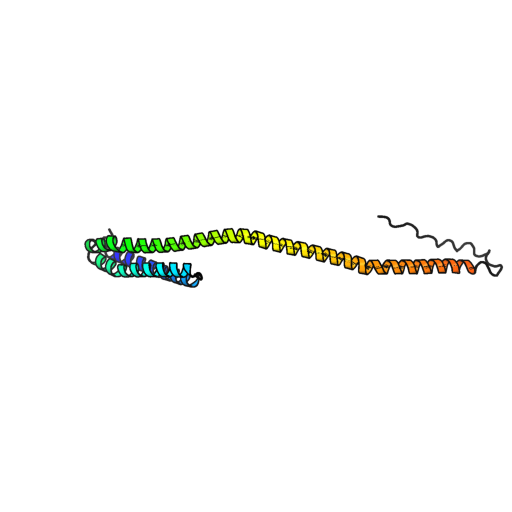TOM 1020 C CA . SER A 1 129 ? 25.183 13.772 -43.748 1.00 79.94 129 SER A CA 1
ATOM 1021 C C . SER A 1 129 ? 26.294 13.461 -44.759 1.00 79.94 129 SER A C 1
ATOM 1023 O O . SER A 1 129 ? 26.569 14.260 -45.655 1.00 79.94 129 SER A O 1
ATOM 1025 N N . VAL A 1 130 ? 26.878 12.260 -44.688 1.00 83.25 130 VAL A N 1
ATOM 1026 C CA . 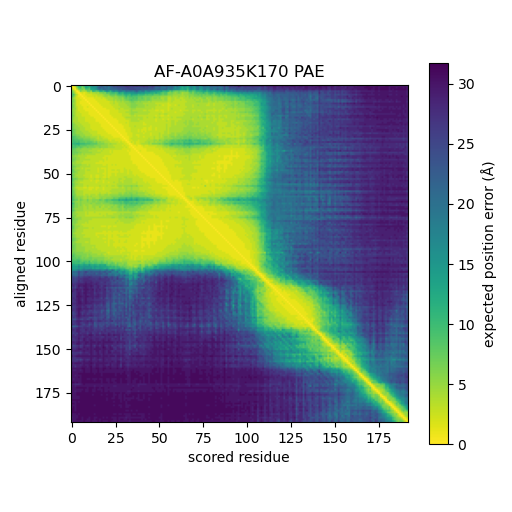VAL A 1 130 ? 27.916 11.812 -45.631 1.00 83.25 130 VAL A CA 1
ATOM 1027 C C . VAL A 1 130 ? 27.355 11.668 -47.045 1.00 83.25 130 VAL A C 1
ATOM 1029 O O . VAL A 1 130 ? 27.983 12.120 -48.002 1.00 83.25 130 VAL A O 1
ATOM 1032 N N . ALA A 1 131 ? 26.166 11.083 -47.195 1.00 78.19 131 ALA A N 1
ATOM 1033 C CA . ALA A 1 131 ? 25.514 10.935 -48.492 1.00 78.19 131 ALA A CA 1
ATOM 1034 C C . ALA A 1 131 ? 25.236 12.299 -49.141 1.00 78.19 131 ALA A C 1
ATOM 1036 O O . ALA A 1 131 ? 25.524 12.487 -50.322 1.00 78.19 131 ALA A O 1
ATOM 1037 N N . MET A 1 132 ? 24.749 13.271 -48.365 1.00 80.12 132 MET A N 1
ATOM 1038 C CA . MET A 1 132 ? 24.548 14.641 -48.831 1.00 80.12 132 MET A CA 1
ATOM 1039 C C . MET A 1 132 ? 25.868 15.313 -49.206 1.00 80.12 132 MET A C 1
ATOM 1041 O O . MET A 1 132 ? 25.942 15.947 -50.256 1.00 80.12 132 MET A O 1
ATOM 1045 N N . ALA A 1 133 ? 26.923 15.144 -48.406 1.00 75.94 133 ALA A N 1
ATOM 1046 C CA . ALA A 1 133 ? 28.240 15.690 -48.718 1.00 75.94 133 ALA A CA 1
ATOM 1047 C C . ALA A 1 133 ? 28.775 15.145 -50.052 1.00 75.94 133 ALA A C 1
ATOM 1049 O O . ALA A 1 133 ? 29.180 15.919 -50.919 1.00 75.94 133 ALA A O 1
ATOM 1050 N N . LEU A 1 134 ? 28.708 13.827 -50.263 1.00 80.31 134 LEU A N 1
ATOM 1051 C CA . LEU A 1 134 ? 29.127 13.192 -51.516 1.00 80.31 134 LEU A CA 1
ATOM 1052 C C . LEU A 1 134 ? 28.259 13.623 -52.703 1.00 80.31 134 LEU A C 1
ATOM 1054 O O . LEU A 1 134 ? 28.777 13.848 -53.798 1.00 80.31 134 LEU A O 1
ATOM 1058 N N . TRP A 1 135 ? 26.952 13.773 -52.493 1.00 84.38 135 TRP A N 1
ATOM 1059 C CA . TRP A 1 135 ? 26.037 14.221 -53.536 1.00 84.38 135 TRP A CA 1
ATOM 1060 C C . TRP A 1 135 ? 26.339 15.655 -53.980 1.00 84.38 135 TRP A C 1
ATOM 1062 O O . TRP A 1 135 ? 26.436 15.911 -55.179 1.00 84.38 135 TRP A O 1
ATOM 1072 N N . ILE A 1 136 ? 26.585 16.565 -53.033 1.00 80.88 136 ILE A N 1
ATOM 1073 C CA . ILE A 1 136 ? 26.965 17.955 -53.316 1.00 80.88 136 ILE A CA 1
ATOM 1074 C C . ILE A 1 136 ? 28.318 18.010 -54.039 1.00 80.88 136 ILE A C 1
ATOM 1076 O O . ILE A 1 136 ? 28.438 18.679 -55.068 1.00 80.88 136 ILE A O 1
ATOM 1080 N N . ILE A 1 137 ? 29.324 17.273 -53.550 1.00 80.94 137 ILE A N 1
ATOM 1081 C CA . ILE A 1 137 ? 30.660 17.223 -54.165 1.00 80.94 137 ILE A CA 1
ATOM 1082 C C . ILE A 1 137 ? 30.560 16.748 -55.617 1.00 80.94 137 ILE A C 1
ATOM 1084 O O . ILE A 1 137 ? 31.130 17.389 -56.501 1.00 80.94 137 ILE A O 1
ATOM 1088 N N . ASN A 1 138 ? 29.797 15.688 -55.887 1.00 75.38 138 ASN A N 1
ATOM 1089 C CA . ASN A 1 138 ? 29.642 15.159 -57.241 1.00 75.38 138 ASN A CA 1
ATOM 1090 C C . ASN A 1 138 ? 28.791 16.070 -58.137 1.00 75.38 138 ASN A C 1
ATOM 1092 O O . ASN A 1 138 ? 29.110 16.236 -59.314 1.00 75.38 138 ASN A O 1
ATOM 1096 N N . SER A 1 139 ? 27.749 16.701 -57.588 1.00 77.19 139 SER A N 1
ATOM 1097 C CA . SER A 1 139 ? 26.863 17.595 -58.339 1.00 77.19 139 SER A CA 1
ATOM 1098 C C . SER A 1 139 ? 27.567 18.868 -58.814 1.00 77.19 139 SER A C 1
ATOM 1100 O O . SER A 1 139 ? 27.209 19.390 -59.867 1.00 77.19 139 SER A O 1
ATOM 1102 N N . ILE A 1 140 ? 28.540 19.384 -58.054 1.00 68.88 140 ILE A N 1
ATOM 1103 C CA . ILE A 1 140 ? 29.240 20.640 -58.376 1.00 68.88 140 ILE A CA 1
ATOM 1104 C C . ILE A 1 140 ? 30.590 20.378 -59.058 1.00 68.88 140 ILE A C 1
ATOM 1106 O O . ILE A 1 140 ? 30.941 21.059 -60.021 1.00 68.88 140 ILE A O 1
ATOM 1110 N N . SER A 1 141 ? 31.352 19.379 -58.605 1.00 66.31 141 SER A N 1
ATOM 1111 C CA . SER A 1 141 ? 32.700 19.120 -59.140 1.00 66.31 141 SER A CA 1
ATOM 1112 C C . SER A 1 141 ? 32.676 18.466 -60.525 1.00 66.31 141 SER A C 1
ATOM 1114 O O . SER A 1 141 ? 33.611 18.654 -61.301 1.00 66.31 141 SER A O 1
ATOM 1116 N N . GLY A 1 142 ? 31.601 17.748 -60.872 1.00 60.12 142 GLY A N 1
ATOM 1117 C CA . GLY A 1 142 ? 31.394 17.191 -62.214 1.00 60.12 142 GLY A CA 1
ATOM 1118 C C . GLY A 1 142 ? 31.381 18.252 -63.331 1.00 60.12 142 GLY A C 1
ATOM 1119 O O . GLY A 1 142 ? 32.182 18.151 -64.264 1.00 60.12 142 GLY A O 1
ATOM 1120 N N . PRO A 1 143 ? 30.530 19.295 -63.252 1.00 60.75 143 PRO A N 1
ATOM 1121 C CA . PRO A 1 143 ? 30.463 20.337 -64.283 1.00 60.75 143 PRO A CA 1
ATOM 1122 C C . PRO A 1 143 ? 31.684 21.277 -64.334 1.00 60.75 143 PRO A C 1
ATOM 1124 O O . PRO A 1 143 ? 31.928 21.921 -65.354 1.00 60.75 143 PRO A O 1
ATOM 1127 N N . LEU A 1 144 ? 32.501 21.356 -63.277 1.00 59.16 144 LEU A N 1
ATOM 1128 C CA . LEU A 1 144 ? 33.705 22.201 -63.279 1.00 59.16 144 LEU A CA 1
ATOM 1129 C C . LEU A 1 144 ? 34.844 21.634 -64.144 1.00 59.16 144 LEU A C 1
ATOM 1131 O O . LEU A 1 144 ? 35.577 22.408 -64.766 1.00 59.16 144 LEU A O 1
ATOM 1135 N N . ASN A 1 145 ? 34.971 20.307 -64.255 1.00 58.94 145 ASN A N 1
ATOM 1136 C CA . ASN A 1 145 ? 35.966 19.690 -65.143 1.00 58.94 145 ASN A CA 1
ATOM 1137 C C . ASN A 1 145 ? 35.649 19.937 -66.624 1.00 58.94 145 ASN A C 1
ATOM 1139 O O . ASN A 1 145 ? 36.552 20.226 -67.406 1.00 58.94 145 ASN A O 1
ATOM 1143 N N . THR A 1 146 ? 34.367 19.916 -66.995 1.00 59.75 146 THR A N 1
ATOM 1144 C CA . THR A 1 146 ? 33.929 20.173 -68.376 1.00 59.75 146 THR A CA 1
ATOM 1145 C C . THR A 1 146 ? 34.204 21.615 -68.803 1.00 59.75 146 THR A C 1
ATOM 1147 O O . THR A 1 146 ? 34.625 21.848 -69.933 1.00 59.75 146 THR A O 1
ATOM 1150 N N . ILE A 1 147 ? 34.063 22.594 -67.902 1.00 61.50 147 ILE A N 1
ATOM 1151 C CA . ILE A 1 147 ? 34.403 23.998 -68.198 1.00 61.50 147 ILE A CA 1
ATOM 1152 C C . ILE A 1 147 ? 35.921 24.179 -68.364 1.00 61.50 147 ILE A C 1
ATOM 1154 O O . ILE A 1 147 ? 36.363 24.932 -69.237 1.00 61.50 147 ILE A O 1
ATOM 1158 N N . ARG A 1 148 ? 36.741 23.469 -67.577 1.00 60.34 148 ARG A N 1
ATOM 1159 C CA . ARG A 1 148 ? 38.208 23.542 -67.689 1.00 60.34 148 ARG A CA 1
ATOM 1160 C C . ARG A 1 148 ? 38.715 22.986 -69.020 1.00 60.34 148 ARG A C 1
ATOM 1162 O O . ARG A 1 148 ? 39.618 23.581 -69.609 1.00 60.34 148 ARG A O 1
ATOM 1169 N N . ASP A 1 149 ? 38.095 21.919 -69.516 1.00 62.69 149 ASP A N 1
ATOM 1170 C CA . ASP A 1 149 ? 38.399 21.356 -70.835 1.00 62.69 149 ASP A CA 1
ATOM 1171 C C . ASP A 1 149 ? 38.014 22.321 -71.962 1.00 62.69 149 ASP A C 1
ATOM 1173 O O . ASP A 1 149 ? 38.801 22.537 -72.886 1.00 62.69 149 ASP A O 1
ATOM 1177 N N . VAL A 1 150 ? 36.859 22.989 -71.858 1.00 65.44 150 VAL A N 1
ATOM 1178 C CA . VAL A 1 150 ? 36.430 23.995 -72.846 1.00 65.44 150 VAL A CA 1
ATOM 1179 C C . VAL A 1 150 ? 37.385 25.195 -72.876 1.00 65.44 150 VAL A C 1
ATOM 1181 O O . VAL A 1 150 ? 37.796 25.618 -73.956 1.00 65.44 150 VAL A O 1
ATOM 1184 N N . ILE A 1 151 ? 37.815 25.714 -71.720 1.00 65.88 151 ILE A N 1
ATOM 1185 C CA . ILE A 1 151 ? 38.807 26.805 -71.654 1.00 65.88 151 ILE A CA 1
ATOM 1186 C C . ILE A 1 151 ? 40.164 26.346 -72.209 1.00 65.88 151 ILE A C 1
ATOM 1188 O O . ILE A 1 151 ? 40.821 27.100 -72.931 1.00 65.88 151 ILE A O 1
ATOM 1192 N N . GLY A 1 152 ? 40.571 25.103 -71.933 1.00 67.44 152 GLY A N 1
ATOM 1193 C CA . GLY A 1 152 ? 41.778 24.501 -72.503 1.00 67.44 152 GLY A CA 1
ATOM 1194 C C . GLY A 1 152 ? 41.726 24.422 -74.030 1.00 67.44 152 GLY A C 1
ATOM 1195 O O . GLY A 1 152 ? 42.690 24.798 -74.704 1.00 67.44 152 GLY A O 1
ATOM 1196 N N . HIS A 1 153 ? 40.583 24.016 -74.586 1.00 62.88 153 HIS A N 1
ATOM 1197 C CA . HIS A 1 153 ? 40.359 23.993 -76.028 1.00 62.88 153 HIS A CA 1
ATOM 1198 C C . HIS A 1 153 ? 40.396 25.394 -76.637 1.00 62.88 153 HIS A C 1
ATOM 1200 O O . HIS A 1 153 ? 41.128 25.588 -77.607 1.00 62.88 153 HIS A O 1
ATOM 1206 N N . VAL A 1 154 ? 39.707 26.374 -76.040 1.00 67.56 154 VAL A N 1
ATOM 1207 C CA . VAL A 1 154 ? 39.703 27.768 -76.518 1.00 67.56 154 VAL A CA 1
ATOM 1208 C C . VAL A 1 154 ? 41.112 28.362 -76.487 1.00 67.56 154 VAL A C 1
ATOM 1210 O O . VAL A 1 154 ? 41.552 28.921 -77.493 1.00 67.56 154 VAL A O 1
ATOM 1213 N N . CYS A 1 155 ? 41.861 28.170 -75.397 1.00 63.72 155 CYS A N 1
ATOM 1214 C CA . CYS A 1 155 ? 43.239 28.645 -75.260 1.00 63.72 155 CYS A CA 1
ATOM 1215 C C . CYS A 1 155 ? 44.166 28.018 -76.316 1.00 63.72 155 CYS A C 1
ATOM 1217 O O . CYS A 1 155 ? 44.925 28.725 -76.981 1.00 63.72 155 CYS A O 1
ATOM 1219 N N . LYS A 1 156 ? 44.038 26.707 -76.566 1.00 61.53 156 LYS A N 1
ATOM 1220 C CA . LYS A 1 156 ? 44.806 26.006 -77.605 1.00 61.53 156 LYS A CA 1
ATOM 1221 C C . LYS A 1 156 ? 44.458 26.501 -79.013 1.00 61.53 156 LYS A C 1
ATOM 1223 O O . LYS A 1 156 ? 45.364 26.744 -79.810 1.00 61.53 156 LYS A O 1
ATOM 1228 N N . THR A 1 157 ? 43.176 26.714 -79.320 1.00 60.72 157 THR A N 1
ATOM 1229 C CA . THR A 1 157 ? 42.759 27.293 -80.611 1.00 60.72 157 THR A CA 1
ATOM 1230 C C . THR A 1 157 ? 43.197 28.743 -80.777 1.00 60.72 157 THR A C 1
ATOM 1232 O O . THR A 1 157 ? 43.570 29.136 -81.878 1.00 60.72 157 THR A O 1
ATOM 1235 N N . MET A 1 158 ? 43.197 29.541 -79.710 1.00 56.12 158 MET A N 1
ATOM 1236 C CA . MET A 1 158 ? 43.564 30.955 -79.769 1.00 56.12 158 MET A CA 1
ATOM 1237 C C . MET A 1 158 ? 45.081 31.132 -79.910 1.00 56.12 158 MET A C 1
ATOM 1239 O O . MET A 1 158 ? 45.508 31.941 -80.727 1.00 56.12 158 MET A O 1
ATOM 1243 N N . ILE A 1 159 ? 45.894 30.300 -79.247 1.00 56.78 159 ILE A N 1
ATOM 1244 C CA . ILE A 1 159 ? 47.349 30.214 -79.479 1.00 56.78 159 ILE A CA 1
ATOM 1245 C C . ILE A 1 159 ? 47.649 29.772 -80.916 1.00 56.78 159 ILE A C 1
ATOM 1247 O O . ILE A 1 159 ? 48.476 30.383 -81.591 1.00 56.78 159 ILE A O 1
ATOM 1251 N N . SER A 1 160 ? 46.934 28.765 -81.427 1.00 57.34 160 SER A N 1
ATOM 1252 C CA . SER A 1 160 ? 47.109 28.311 -82.812 1.00 57.34 160 SER A CA 1
ATOM 1253 C C . SER A 1 160 ? 46.706 29.372 -83.846 1.00 57.34 160 SER A C 1
ATOM 1255 O O . SER A 1 160 ? 47.247 29.378 -84.949 1.00 57.34 160 SER A O 1
ATOM 1257 N N . ARG A 1 161 ? 45.772 30.273 -83.509 1.00 53.06 161 ARG A N 1
ATOM 1258 C CA . ARG A 1 161 ? 45.275 31.337 -84.399 1.00 53.06 161 ARG A CA 1
ATOM 1259 C C . ARG A 1 161 ? 46.070 32.644 -84.272 1.00 53.06 161 ARG A C 1
ATOM 1261 O O . ARG A 1 161 ? 46.198 33.366 -85.256 1.00 53.06 161 ARG A O 1
ATOM 1268 N N . ALA A 1 162 ? 46.650 32.925 -83.105 1.00 54.22 162 ALA A N 1
ATOM 1269 C CA . ALA A 1 162 ? 47.506 34.087 -82.858 1.00 54.22 162 ALA A CA 1
ATOM 1270 C C . ALA A 1 162 ? 48.924 33.937 -83.438 1.00 54.22 162 ALA A C 1
ATOM 1272 O O . ALA A 1 162 ? 49.588 34.943 -83.673 1.00 54.22 162 ALA A O 1
ATOM 1273 N N . LEU A 1 163 ? 49.380 32.713 -83.733 1.00 51.50 163 LEU A N 1
ATOM 1274 C CA . LEU A 1 163 ? 50.667 32.488 -84.402 1.00 51.50 163 LEU A CA 1
ATOM 1275 C C . LEU A 1 163 ? 50.618 32.751 -85.925 1.00 51.50 163 LEU A C 1
ATOM 1277 O O . LEU A 1 163 ? 51.661 32.768 -86.571 1.00 51.50 163 LEU A O 1
ATOM 1281 N N . PHE A 1 164 ? 49.434 32.979 -86.514 1.00 49.72 164 PHE A N 1
ATOM 1282 C CA . PHE A 1 164 ? 49.264 33.007 -87.975 1.00 49.72 164 PHE A CA 1
ATOM 1283 C C . PHE A 1 164 ? 49.198 34.381 -88.684 1.00 49.72 164 PHE A C 1
ATOM 1285 O O . PHE A 1 164 ? 49.373 34.373 -89.900 1.00 49.72 164 PHE A O 1
ATOM 1292 N N . PRO A 1 165 ? 49.036 35.569 -88.053 1.00 43.88 165 PRO A N 1
ATOM 1293 C CA . PRO A 1 165 ? 49.099 36.816 -88.818 1.00 43.88 165 PRO A CA 1
ATOM 1294 C C . PRO A 1 165 ? 50.485 37.482 -88.836 1.00 43.88 165 PRO A C 1
ATOM 1296 O O . PRO A 1 165 ? 50.661 38.445 -89.570 1.00 43.88 165 PRO A O 1
ATOM 1299 N N . LEU A 1 166 ? 51.499 36.995 -88.107 1.00 44.72 166 LEU A N 1
ATOM 1300 C CA . LEU A 1 166 ? 52.837 37.619 -88.150 1.00 44.72 166 LEU A CA 1
ATOM 1301 C C . LEU A 1 166 ? 53.749 37.098 -89.276 1.00 44.72 166 LEU A C 1
ATOM 1303 O O . LEU A 1 166 ? 54.829 37.648 -89.479 1.00 44.72 166 LEU A O 1
ATOM 1307 N N . ALA A 1 167 ? 53.320 36.089 -90.043 1.00 45.47 167 ALA A N 1
ATOM 1308 C CA . ALA A 1 167 ? 54.092 35.551 -91.168 1.00 45.47 167 ALA A CA 1
ATOM 1309 C C . ALA A 1 167 ? 53.699 36.133 -92.540 1.00 45.47 167 ALA A C 1
ATOM 1311 O O . ALA A 1 167 ? 54.369 35.851 -93.531 1.00 45.47 167 ALA A O 1
ATOM 1312 N N . ALA A 1 168 ? 52.653 36.962 -92.626 1.00 49.16 168 ALA A N 1
ATOM 1313 C CA . ALA A 1 168 ? 52.187 37.491 -93.902 1.00 49.16 168 ALA A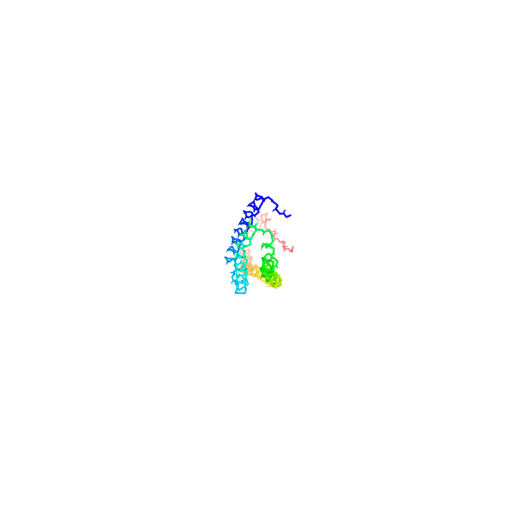 CA 1
ATOM 1314 C C . ALA A 1 168 ? 51.959 39.008 -93.848 1.00 49.16 168 ALA A C 1
ATOM 1316 O O . ALA A 1 168 ? 50.932 39.496 -93.392 1.00 49.16 168 ALA A O 1
ATOM 1317 N N . THR A 1 169 ? 52.916 39.711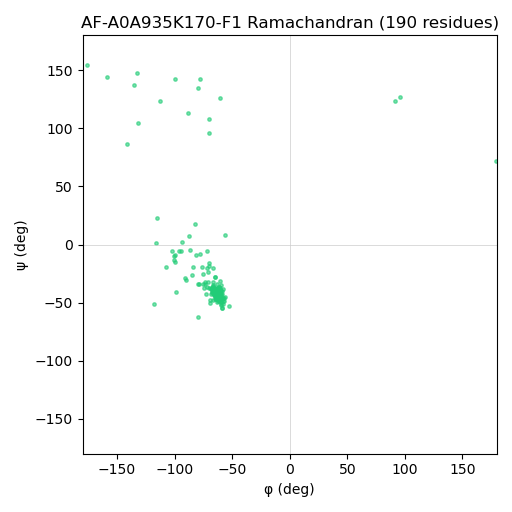 -94.457 1.00 49.44 169 THR A N 1
ATOM 1318 C CA . THR A 1 169 ? 52.851 41.062 -95.037 1.00 49.44 169 THR A CA 1
ATOM 1319 C C . THR A 1 169 ? 53.208 42.280 -94.167 1.00 49.44 169 THR A C 1
ATOM 1321 O O . THR A 1 169 ? 52.574 42.623 -93.179 1.00 49.44 169 THR A O 1
ATOM 1324 N N . THR A 1 170 ? 54.194 43.010 -94.707 1.00 42.97 170 THR A N 1
ATOM 1325 C CA . THR A 1 170 ? 54.613 44.408 -94.499 1.00 42.97 170 THR A CA 1
ATOM 1326 C C . THR A 1 170 ? 55.751 44.729 -93.512 1.00 42.97 170 THR A C 1
ATOM 1328 O O . THR A 1 170 ? 55.789 44.372 -92.342 1.00 42.97 170 THR A O 1
ATOM 1331 N N . LYS A 1 171 ? 56.711 45.473 -94.074 1.00 48.66 171 LYS A N 1
ATOM 1332 C CA . LYS A 1 171 ? 58.073 45.877 -93.677 1.00 48.66 171 LYS A CA 1
ATOM 1333 C C . LYS A 1 171 ? 58.225 46.620 -92.329 1.00 48.66 171 LYS A C 1
ATOM 1335 O O . LYS A 1 171 ? 59.311 47.105 -92.030 1.00 48.66 171 LYS A O 1
ATOM 1340 N N . TRP A 1 172 ? 57.177 46.715 -91.512 1.00 44.59 172 TRP A N 1
ATOM 1341 C CA . TRP A 1 172 ? 57.095 47.628 -90.358 1.00 44.59 172 TRP A CA 1
ATOM 1342 C C . TRP A 1 172 ? 57.318 46.976 -88.980 1.00 44.59 172 TRP A C 1
ATOM 1344 O O . TRP A 1 172 ? 57.441 47.677 -87.980 1.00 44.59 172 TRP A O 1
ATOM 1354 N N . VAL A 1 173 ? 57.456 45.649 -88.905 1.00 52.16 173 VAL A N 1
ATOM 1355 C CA . VAL A 1 173 ? 57.528 44.903 -87.627 1.00 52.16 173 VAL A CA 1
ATOM 1356 C C . VAL A 1 173 ? 58.834 45.125 -86.839 1.00 52.16 173 VAL A C 1
ATOM 1358 O O . VAL A 1 173 ? 58.878 44.880 -85.638 1.00 52.16 173 VAL A O 1
ATOM 1361 N N . ARG A 1 174 ? 59.900 45.663 -87.447 1.00 48.22 174 ARG A N 1
ATOM 1362 C CA . ARG A 1 174 ? 61.190 45.858 -86.752 1.00 48.22 174 ARG A CA 1
ATOM 1363 C C . ARG A 1 174 ? 61.265 47.120 -85.876 1.00 48.22 174 ARG A C 1
ATOM 1365 O O . ARG A 1 174 ? 62.225 47.255 -85.127 1.00 48.22 174 ARG A O 1
ATOM 1372 N N . LEU A 1 175 ? 60.281 48.025 -85.940 1.00 51.31 175 LEU A N 1
ATOM 1373 C CA . LEU A 1 175 ? 60.337 49.319 -85.235 1.00 51.31 175 LEU A CA 1
ATOM 1374 C C . LEU A 1 175 ? 59.547 49.395 -83.915 1.00 51.31 175 LEU A C 1
ATOM 1376 O O . LEU A 1 175 ? 59.724 50.356 -83.176 1.00 51.31 175 LEU A O 1
ATOM 1380 N N . LEU A 1 176 ? 58.721 48.400 -83.578 1.00 47.97 176 LEU A N 1
ATOM 1381 C CA . LEU A 1 176 ? 57.881 48.407 -82.362 1.00 47.97 176 LEU A CA 1
ATOM 1382 C C . LEU A 1 176 ? 58.247 47.307 -81.350 1.00 47.97 176 LEU A C 1
ATOM 1384 O O . LEU A 1 176 ? 57.450 46.946 -80.488 1.00 47.97 176 LEU A O 1
ATOM 1388 N N . LEU A 1 177 ? 59.482 46.803 -81.414 1.00 51.72 177 LEU A N 1
ATOM 1389 C CA . LEU A 1 177 ? 59.964 45.729 -80.544 1.00 51.72 177 LEU A CA 1
ATOM 1390 C C . LEU A 1 177 ? 60.227 46.056 -79.049 1.00 51.72 177 LEU A C 1
ATOM 1392 O O . LEU A 1 177 ? 60.506 45.094 -78.337 1.00 51.72 177 LEU A O 1
ATOM 1396 N N . PRO A 1 178 ? 60.149 47.295 -78.501 1.00 43.91 178 PRO A N 1
ATOM 1397 C CA . PRO A 1 178 ? 60.439 47.483 -77.075 1.00 43.91 178 PRO A CA 1
ATOM 1398 C C . PRO A 1 178 ? 59.222 47.432 -76.127 1.00 43.91 178 PRO A C 1
ATOM 1400 O O . PRO A 1 178 ? 59.419 47.612 -74.930 1.00 43.91 178 PRO A O 1
ATOM 1403 N N . LEU A 1 179 ? 57.982 47.188 -76.583 1.00 44.56 179 LEU A N 1
ATOM 1404 C CA . LEU A 1 179 ? 56.788 47.325 -75.714 1.00 44.56 179 LEU A CA 1
ATOM 1405 C C . LEU A 1 179 ? 55.983 46.046 -75.426 1.00 44.56 179 LEU A C 1
ATOM 1407 O O . LEU A 1 179 ? 55.013 46.099 -74.675 1.00 44.56 179 LEU A O 1
ATOM 1411 N N . THR A 1 180 ? 56.377 44.878 -75.930 1.00 46.97 180 THR A N 1
ATOM 1412 C CA . THR A 1 180 ? 55.645 43.620 -75.665 1.00 46.97 180 THR A CA 1
ATOM 1413 C C . THR A 1 180 ? 56.074 42.895 -74.385 1.00 46.97 180 THR A C 1
ATOM 1415 O O . THR A 1 180 ? 55.587 41.803 -74.103 1.00 46.97 180 THR A O 1
ATOM 1418 N N . ASN A 1 181 ? 56.928 43.501 -73.556 1.00 40.72 181 ASN A N 1
ATOM 1419 C CA . ASN A 1 181 ? 57.525 42.840 -72.392 1.00 40.72 181 ASN A CA 1
ATOM 1420 C C . ASN A 1 181 ? 56.644 42.805 -71.125 1.00 40.72 181 ASN A C 1
ATOM 1422 O O . ASN A 1 181 ? 57.160 42.591 -70.033 1.00 40.72 181 ASN A O 1
ATOM 1426 N N . CYS A 1 182 ? 55.331 43.019 -71.237 1.00 39.53 182 CYS A N 1
ATOM 1427 C CA . CYS A 1 182 ? 54.464 43.106 -70.057 1.00 39.53 182 CYS A CA 1
ATOM 1428 C C . CYS A 1 182 ? 53.663 41.843 -69.719 1.00 39.53 182 CYS A C 1
ATOM 1430 O O . CYS A 1 182 ? 53.064 41.823 -68.651 1.00 39.53 182 CYS A O 1
ATOM 1432 N N . TRP A 1 183 ? 53.614 40.794 -70.546 1.00 41.22 183 TRP A N 1
ATOM 1433 C CA . TRP A 1 183 ? 52.688 39.683 -70.273 1.00 41.22 183 TRP A CA 1
ATOM 1434 C C . TRP A 1 183 ? 53.258 38.293 -70.583 1.00 41.22 183 TRP A C 1
ATOM 1436 O O . TRP A 1 183 ? 53.020 37.745 -71.654 1.00 41.22 183 TRP A O 1
ATOM 1446 N N . ALA A 1 184 ? 53.962 37.708 -69.605 1.00 41.38 184 ALA A N 1
ATOM 1447 C CA . ALA A 1 184 ? 53.969 36.269 -69.283 1.00 41.38 184 ALA A CA 1
ATOM 1448 C C . ALA A 1 184 ? 54.828 35.991 -68.019 1.00 41.38 184 ALA A C 1
ATOM 1450 O O . ALA A 1 184 ? 55.812 36.701 -67.822 1.00 41.38 184 ALA A O 1
ATOM 1451 N N . PRO A 1 185 ? 54.601 34.913 -67.2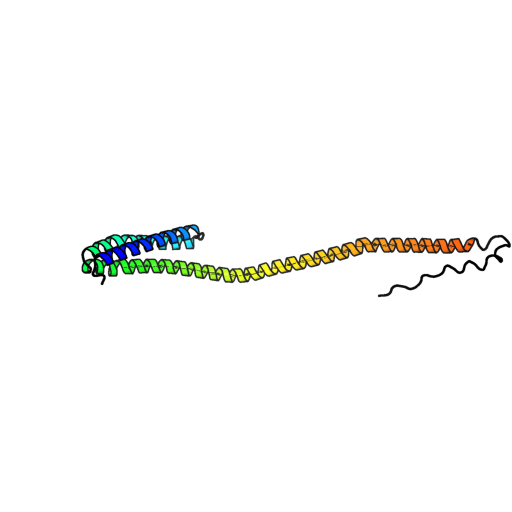31 1.00 49.22 185 PRO A N 1
ATOM 1452 C CA . PRO A 1 185 ? 53.401 34.081 -67.107 1.00 49.22 185 PRO A CA 1
ATOM 1453 C C . PRO A 1 185 ? 52.961 33.812 -65.644 1.00 49.22 185 PRO A C 1
ATOM 1455 O O . PRO A 1 185 ? 53.763 33.604 -64.734 1.00 49.22 185 PRO A O 1
ATOM 1458 N N . CYS A 1 186 ? 51.644 33.684 -65.451 1.00 44.88 186 CYS A N 1
ATOM 1459 C CA . CYS A 1 186 ? 51.078 32.839 -64.400 1.00 44.88 186 CYS A CA 1
ATOM 1460 C C . CYS A 1 186 ? 51.521 31.391 -64.637 1.00 44.88 186 CYS A C 1
ATOM 1462 O O . CYS A 1 186 ? 51.288 30.839 -65.711 1.00 44.88 186 CYS A O 1
ATOM 1464 N N . GLY A 1 187 ? 52.124 30.764 -63.631 1.00 41.75 187 GLY A N 1
ATOM 1465 C CA . GLY A 1 187 ? 52.503 29.362 -63.728 1.00 41.75 187 GLY A CA 1
ATOM 1466 C C . GLY A 1 187 ? 53.207 28.838 -62.489 1.00 41.75 187 GLY A C 1
ATOM 1467 O O . GLY A 1 187 ? 54.394 28.539 -62.555 1.00 41.75 187 GLY A O 1
ATOM 1468 N N . LYS A 1 188 ? 52.476 28.661 -61.380 1.00 40.88 188 LYS A N 1
ATOM 1469 C CA . LYS A 1 188 ? 52.790 27.582 -60.433 1.00 40.88 188 LYS A CA 1
ATOM 1470 C C . LYS A 1 188 ? 51.522 26.836 -59.994 1.00 40.88 188 LYS A C 1
ATOM 1472 O O . LYS A 1 188 ? 50.502 27.481 -59.754 1.00 40.88 188 LYS A O 1
ATOM 1477 N N . PRO A 1 189 ? 51.568 25.492 -59.923 1.00 40.56 189 PRO A N 1
ATOM 1478 C CA . PRO A 1 189 ? 50.429 24.664 -59.559 1.00 40.56 189 PRO A CA 1
ATOM 1479 C C . PRO A 1 189 ? 50.241 24.659 -58.040 1.00 40.56 189 PRO A C 1
ATOM 1481 O O . PRO A 1 189 ? 51.204 24.486 -57.296 1.00 40.56 189 PRO A O 1
ATOM 1484 N N . TRP A 1 190 ? 48.999 24.823 -57.583 1.00 38.78 190 TRP A N 1
ATOM 1485 C CA . TRP A 1 190 ? 48.632 24.564 -56.192 1.00 38.78 190 TRP A CA 1
ATOM 1486 C C . TRP A 1 190 ? 48.687 23.056 -55.946 1.00 38.78 190 TRP A C 1
ATOM 1488 O O . TRP A 1 190 ? 47.866 22.301 -56.467 1.00 38.78 190 TRP A O 1
ATOM 1498 N N . ALA A 1 191 ? 49.695 22.628 -55.191 1.00 44.16 191 ALA A N 1
ATOM 1499 C CA . ALA A 1 191 ? 49.836 21.273 -54.699 1.00 44.16 191 ALA A CA 1
ATOM 1500 C C . ALA A 1 191 ? 49.682 21.264 -53.174 1.00 44.16 191 ALA A C 1
ATOM 1502 O O . ALA A 1 191 ? 50.491 21.880 -52.484 1.00 44.16 191 ALA A O 1
ATOM 1503 N N . ARG A 1 192 ? 48.710 20.448 -52.748 1.00 41.75 192 ARG A N 1
ATOM 1504 C CA . ARG A 1 192 ? 48.504 19.821 -51.435 1.00 41.75 192 ARG A CA 1
ATOM 1505 C C . ARG A 1 192 ? 47.918 20.675 -50.310 1.00 41.75 192 ARG A C 1
ATOM 1507 O O . ARG A 1 192 ? 48.582 21.623 -49.853 1.00 41.75 192 ARG A O 1
#

Solvent-accessible surface are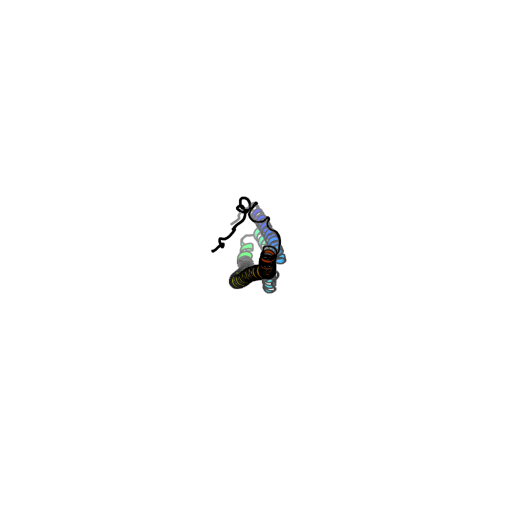a (backbone atoms only — not comparable to full-atom values): 11033 Å² total; per-residue (Å²): 128,84,84,47,71,66,57,49,53,51,50,52,53,53,52,52,51,54,54,52,53,55,48,55,53,51,56,53,48,59,76,70,52,81,49,72,68,52,48,54,42,49,52,50,30,52,53,32,43,52,58,40,59,65,45,50,62,59,40,52,53,28,50,71,76,36,65,79,60,19,47,57,46,42,67,71,47,47,49,57,35,46,51,53,26,52,52,36,49,49,54,47,49,53,50,51,52,51,51,49,52,50,47,52,56,49,42,56,53,46,50,54,49,52,48,49,51,51,51,51,52,53,53,50,53,51,51,52,52,52,50,50,52,54,49,53,51,52,67,54,56,55,62,53,54,57,53,53,52,52,52,52,51,51,52,54,52,49,55,64,56,67,68,60,66,83,82,65,86,75,96,63,72,84,80,66,73,88,72,77,85,81,80,84,77,93,84,81,83,93,75,134

Organism: NCBI:txid2899244

Foldseek 3Di:
DPPDPVVLVVVLVVVVVVLVVVVVVLVVQVVVDDDPVLVVLSVQLVVLSVQLVVLVVVLSVLVVVDPVSNVCSCPVRNVVSVVSNVVSVVVSVVVVVVVVVVVVVVVVVVVVVVVVVVVVVVVVVVVVVVVVVVVVCCVPVVVVVVVVVVVVVVVVVVVVVVVPPVVDDDDPVVPPPPPPPPDDDDDDDDDD

Radius of gyration: 49.28 Å; Cα contacts (8 Å, |Δi|>4): 45; chains: 1; bounding box: 81×61×129 Å

Mean predicted aligned error: 17.66 Å

InterPro domains:
  IPR047347 Putative sensory transducer protein YvaQ-like, ligand-binding sensor domain [cd19411] (1-106)

pLDDT: mean 72.97, std 16.66, range [38.78, 95.06]

Nearest PDB structures (foldseek):
  3q0k-assembly1_B  TM=7.325E-01  e=9.462E+00  Homo sapiens
  3g6b-assembly1_B  TM=3.510E-01  e=3.742E+00  Thermotoga maritima
  7aal-assembly1_B  TM=2.844E-01  e=6.137E+00  Homo sapiens

Sequence (192 aa):
MVDTAEERKKIKSEVEGYRKSNTEVLTKMEQQIHSEEGKRLLATITQRRAALLGLYPRFFEAAEHSVSEAKPILFKEFIPANDAFIASLKAMVEFQENQMHKAVEHDRAAYASARMISIALLTTAILISVAMALWIINSISGPLNTIRDVIGHVCKTMISRALFPLAATTKWVRLLLPLTNCWAPCGKPWAR

Secondary structure (DSSP, 8-state):
---SHHHHHHHHHHHHHHHHHHHHHHHHHHHH--SHHHHHHHHHHHHHHHHHHHHHHHHHHHHHH-HHHHHHHIIIIIHHHHHHHHHHHHHHHHHHHHHHHHHHHHHHHHHHHHHHHHHHHHHHHHHHHHHHHHHHHHHHHHHHHHHHHHHHHHHHHHHHHHTSSTTSS-TTGGG-TTS-TT----------